Protein AF-D8VF31-F1 (afdb_monomer)

Mean predicted aligned error: 11.03 Å

Nearest PDB structures (foldseek):
  2qsa-assembly1_A  TM=9.703E-01  e=2.914E-05  Caenorhabditis elegans
  6rzy-assembly2_B  TM=9.575E-01  e=1.630E-03  Plasmodium falciparum 3D7

InterPro domains:
  IPR001623 DnaJ domain [PF00226] (1-62)
  IPR001623 DnaJ domain [PR00625] (17-32)
  IPR001623 DnaJ domain [PR00625] (37-57)
  IPR001623 DnaJ domain [PS50076] (1-65)
  IPR001623 DnaJ domain [SM00271] (1-57)
  IPR001623 DnaJ domain [cd06257] (1-54)
  IPR018253 DnaJ domain, conserved site [PS00636] (42-61)
  IPR036869 Chaperone J-domain superfamily [G3DSA:1.10.287.110] (1-89)
  IPR036869 Chaperone J-domain superfamily [SSF46565] (1-67)
  IPR044632 DnaJ homolog subfamily C member 25-like [PTHR44176] (1-208)

Sequence (208 aa):
VLGVTREATKNEIAKSYRQLARKFHPDMHRGEKEKKEAEVNFNRIATAYEILRDEEERADYDYMLDNPQEYYAHYYRYYRRRMAPKVDVRIVLAVTISVISLIQYYSAWSKYDTAIKYFMTIPKYRNRALEIAKTEVKESQGKGKVKKSKAEMKEEQDRVIRRVIEENMDIKGGYAKPEIKDILWVQLVILPYTISYYIYWYARWLWK

Solvent-accessible surface area (backbone atoms only — not comparable to full-atom values): 11790 Å² total; per-residue (Å²): 128,70,86,70,63,96,84,56,49,70,68,55,50,55,50,38,44,58,52,51,46,60,70,25,33,44,88,75,39,86,49,73,69,52,24,53,55,19,44,56,50,31,52,51,45,50,55,53,46,59,40,58,68,39,69,69,50,31,49,52,52,53,50,40,72,77,42,66,87,48,52,70,59,51,51,48,54,57,49,45,71,75,66,52,72,94,62,65,64,65,57,55,52,54,51,51,50,50,53,51,28,50,52,50,50,52,50,29,43,51,37,21,53,52,49,51,55,54,47,60,70,38,65,73,53,38,51,54,23,52,51,54,50,51,52,56,48,66,73,52,69,86,60,85,88,75,94,72,53,78,64,57,54,48,54,51,50,54,50,49,33,49,49,46,47,66,74,72,50,88,56,69,70,88,41,20,78,70,51,75,69,74,28,55,67,47,39,62,69,46,41,64,57,54,51,52,52,49,50,51,53,49,54,57,56,74,75,104

Radius of gyration: 36.82 Å; Cα contacts (8 Å, |Δi|>4): 118; chains: 1; bounding box: 81×55×88 Å

Secondary structure (DSSP, 8-state):
-----TT--HHHHHHHHHHHHHHT-GGG--SHHHHHHHHHHHHHHHHHHHHHHSHHHHHHHHHHHH-TT-HHHHHHHHHHHHHS-SS-HHHHHHHHHHHHHHHHHHHHHHHHHHHHHHHHHSHHHHHHHHHHHHHHHHHHTTS------HHHHHHHHHHHHHHHHHHH----GGGSPPPGGGSHHHHHHHHHHHHHHHHHHHHHHHT-

Structure (mmCIF, N/CA/C/O backbone):
data_AF-D8VF31-F1
#
_entry.id   AF-D8VF31-F1
#
loop_
_atom_site.group_PDB
_atom_site.id
_atom_site.type_symbol
_atom_site.label_atom_id
_atom_site.label_alt_id
_atom_site.label_comp_id
_atom_site.label_asym_id
_atom_site.label_entity_id
_atom_site.label_seq_id
_atom_site.pdbx_PDB_ins_code
_atom_site.Cartn_x
_atom_site.Cartn_y
_atom_site.Cartn_z
_atom_site.occupancy
_atom_site.B_iso_or_equiv
_atom_site.auth_seq_id
_atom_site.auth_comp_id
_atom_site.auth_asym_id
_atom_site.auth_atom_id
_atom_site.pdbx_PDB_model_num
ATOM 1 N N . VAL A 1 1 ? 22.095 1.717 -31.084 1.00 92.75 1 VAL A N 1
ATOM 2 C CA . VAL A 1 1 ? 22.785 0.920 -30.035 1.00 92.75 1 VAL A CA 1
ATOM 3 C C . VAL A 1 1 ? 22.950 -0.539 -30.446 1.00 92.75 1 VAL A C 1
ATOM 5 O O . VAL A 1 1 ? 24.081 -0.955 -30.629 1.00 92.75 1 VAL A O 1
ATOM 8 N N . LEU A 1 2 ? 21.866 -1.300 -30.645 1.00 93.50 2 LEU A N 1
ATOM 9 C CA . LEU A 1 2 ? 21.953 -2.728 -31.000 1.00 93.50 2 LEU A CA 1
ATOM 10 C C . LEU A 1 2 ? 22.174 -3.012 -32.498 1.00 93.50 2 LEU A C 1
ATOM 12 O O . LEU A 1 2 ? 22.328 -4.166 -32.872 1.00 93.50 2 LEU A O 1
ATOM 16 N N . GLY A 1 3 ? 22.164 -2.000 -33.370 1.00 93.69 3 GLY A N 1
ATOM 17 C CA . GLY A 1 3 ? 22.364 -2.205 -34.813 1.00 93.69 3 GLY A CA 1
ATOM 18 C C . GLY A 1 3 ? 21.267 -3.043 -35.484 1.00 93.69 3 GLY A C 1
ATOM 19 O O . GLY A 1 3 ? 21.550 -3.769 -36.428 1.00 93.69 3 GLY A O 1
ATOM 20 N N . VAL A 1 4 ? 20.038 -2.975 -34.968 1.00 95.31 4 VAL A N 1
ATOM 21 C CA . VAL A 1 4 ? 18.849 -3.657 -35.506 1.00 95.31 4 VAL A CA 1
ATOM 22 C C . VAL A 1 4 ? 17.871 -2.628 -36.073 1.00 95.31 4 VAL A C 1
ATOM 24 O O . VAL A 1 4 ? 17.901 -1.468 -35.653 1.00 95.31 4 VAL A O 1
ATOM 27 N N . THR A 1 5 ? 17.018 -3.041 -37.012 1.00 94.75 5 THR A N 1
ATOM 28 C CA . THR A 1 5 ? 15.945 -2.189 -37.547 1.00 94.75 5 THR A CA 1
ATOM 29 C C . THR A 1 5 ? 14.752 -2.137 -36.592 1.00 94.75 5 THR A C 1
ATOM 31 O O . THR A 1 5 ? 14.648 -2.942 -35.660 1.00 94.75 5 THR A O 1
ATOM 34 N N . ARG A 1 6 ? 13.832 -1.192 -36.820 1.00 92.19 6 ARG A N 1
ATOM 35 C CA . ARG A 1 6 ? 12.612 -1.050 -36.013 1.00 92.19 6 ARG A CA 1
ATOM 36 C C . ARG A 1 6 ? 11.679 -2.250 -36.165 1.00 92.19 6 ARG A C 1
ATOM 38 O O . ARG A 1 6 ? 10.949 -2.569 -35.237 1.00 92.19 6 ARG A O 1
ATOM 45 N N . GLU A 1 7 ? 11.757 -2.963 -37.280 1.00 93.25 7 GLU A N 1
ATOM 46 C CA . GLU A 1 7 ? 10.969 -4.156 -37.600 1.00 93.25 7 GLU A CA 1
ATOM 47 C C . GLU A 1 7 ? 11.619 -5.451 -37.087 1.00 93.25 7 GLU A C 1
ATOM 49 O O . GLU A 1 7 ? 11.053 -6.531 -37.246 1.00 93.25 7 GLU A O 1
ATOM 54 N N . ALA A 1 8 ? 12.799 -5.367 -36.460 1.00 94.88 8 ALA A N 1
ATOM 55 C CA . ALA A 1 8 ? 13.546 -6.543 -36.034 1.00 94.88 8 ALA A CA 1
ATOM 56 C C . ALA A 1 8 ? 12.742 -7.416 -35.061 1.00 94.88 8 ALA A C 1
ATOM 58 O O . ALA A 1 8 ? 12.120 -6.946 -34.099 1.00 94.88 8 ALA A O 1
ATOM 59 N N . THR A 1 9 ? 12.797 -8.721 -35.278 1.00 95.31 9 THR A N 1
ATOM 60 C CA . THR A 1 9 ? 12.141 -9.710 -34.427 1.00 95.31 9 THR A CA 1
ATOM 61 C C . THR A 1 9 ? 12.832 -9.812 -33.065 1.00 95.31 9 THR A C 1
ATOM 63 O O . THR A 1 9 ? 14.020 -9.511 -32.911 1.00 95.31 9 THR A O 1
ATOM 66 N N . LYS A 1 10 ? 12.118 -10.323 -32.053 1.00 94.44 10 LYS A N 1
ATOM 67 C CA . LYS A 1 10 ? 12.696 -10.609 -30.723 1.00 94.44 10 LYS A CA 1
ATOM 68 C C . LYS A 1 10 ? 13.967 -11.464 -30.805 1.00 94.44 10 LYS A C 1
ATOM 70 O O . LYS A 1 10 ? 14.920 -11.242 -30.059 1.00 94.44 10 LYS A O 1
ATOM 75 N N . ASN A 1 11 ? 14.000 -12.413 -31.741 1.00 95.25 11 ASN A N 1
ATOM 76 C CA . ASN A 1 11 ? 15.140 -13.302 -31.950 1.00 95.25 11 ASN A CA 1
ATOM 77 C C . ASN A 1 11 ? 16.370 -12.557 -32.487 1.00 95.25 11 ASN A C 1
ATOM 79 O O . ASN A 1 11 ? 17.486 -12.811 -32.029 1.00 95.25 11 ASN A O 1
ATOM 83 N N . GLU A 1 12 ? 16.181 -11.625 -33.420 1.00 96.06 12 GLU A N 1
ATOM 84 C CA . GLU A 1 12 ? 17.257 -10.794 -33.974 1.00 96.06 12 GLU A CA 1
ATOM 85 C C . GLU A 1 12 ? 17.809 -9.825 -32.930 1.00 96.06 12 GLU A C 1
ATOM 87 O O . GLU A 1 12 ? 19.027 -9.719 -32.771 1.00 96.06 12 GLU A O 1
ATOM 92 N N . ILE A 1 13 ? 16.925 -9.207 -32.145 1.00 96.38 13 ILE A N 1
ATOM 93 C CA . ILE A 1 13 ? 17.290 -8.337 -31.022 1.00 96.38 13 ILE A CA 1
ATOM 94 C C . ILE A 1 13 ? 18.130 -9.115 -30.001 1.00 96.38 13 ILE A C 1
ATOM 96 O O . ILE A 1 13 ? 19.232 -8.691 -29.648 1.00 96.38 13 ILE A O 1
ATOM 100 N N . ALA A 1 14 ? 17.673 -10.300 -29.583 1.00 96.12 14 ALA A N 1
ATOM 101 C CA . ALA A 1 14 ? 18.400 -11.150 -28.641 1.00 96.12 14 ALA A CA 1
ATOM 102 C C . ALA A 1 14 ? 19.722 -11.693 -29.215 1.00 96.12 14 ALA A C 1
ATOM 104 O O . ALA A 1 14 ? 20.689 -11.910 -28.478 1.00 96.12 14 ALA A O 1
ATOM 105 N N . LYS A 1 15 ? 19.794 -11.949 -30.526 1.00 96.88 15 LYS A N 1
ATOM 106 C CA . LYS A 1 15 ? 21.032 -12.362 -31.204 1.00 96.88 15 LYS A CA 1
ATOM 107 C C . LYS A 1 15 ? 22.054 -11.227 -31.201 1.00 96.88 15 LYS A C 1
ATOM 109 O O . LYS A 1 15 ? 23.190 -11.464 -30.790 1.00 96.88 15 LYS A O 1
ATOM 114 N N . SER A 1 16 ? 21.647 -10.020 -31.592 1.00 97.25 16 SER A N 1
ATOM 115 C CA . SER A 1 16 ? 22.527 -8.850 -31.609 1.00 97.25 16 SER A CA 1
ATOM 116 C C . SER A 1 16 ? 23.015 -8.491 -30.204 1.00 97.25 16 SER A C 1
ATOM 118 O O . SER A 1 16 ? 24.219 -8.352 -29.982 1.00 97.25 16 SER A O 1
ATOM 120 N N . TYR A 1 17 ? 22.111 -8.475 -29.217 1.00 97.25 17 TYR A N 1
ATOM 121 C CA . TYR A 1 17 ? 22.469 -8.251 -27.817 1.00 97.25 17 TYR A CA 1
ATOM 122 C C . TYR A 1 17 ? 23.557 -9.222 -27.340 1.00 97.25 17 TYR A C 1
ATOM 124 O O . TYR A 1 17 ? 24.586 -8.785 -26.840 1.00 97.25 17 TYR A O 1
ATOM 132 N N . ARG A 1 18 ? 23.402 -10.534 -27.567 1.00 96.25 18 ARG A N 1
ATOM 133 C CA . ARG A 1 18 ? 24.402 -11.541 -27.157 1.00 96.25 18 ARG A CA 1
ATOM 134 C C . ARG A 1 18 ? 25.757 -11.379 -27.850 1.00 96.25 18 ARG A C 1
ATOM 136 O O . ARG A 1 18 ? 26.779 -11.790 -27.300 1.00 96.25 18 ARG A O 1
ATOM 143 N N . GLN A 1 19 ? 25.787 -10.861 -29.074 1.00 96.50 19 GLN A N 1
ATOM 144 C CA . GLN A 1 19 ? 27.036 -10.585 -29.788 1.00 96.50 19 GLN A CA 1
ATO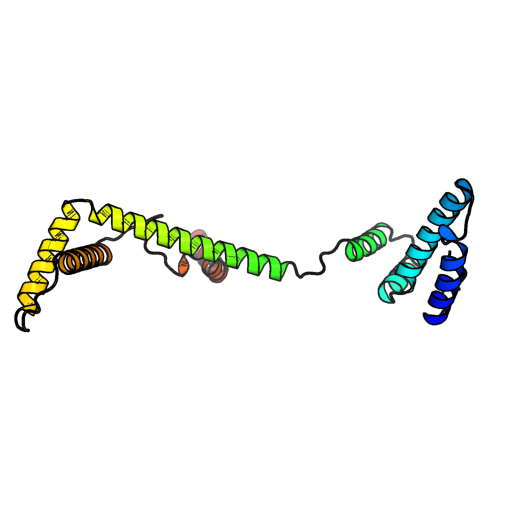M 145 C C . GLN A 1 19 ? 27.733 -9.350 -29.209 1.00 96.50 19 GLN A C 1
ATOM 147 O O . GLN A 1 19 ? 28.914 -9.411 -28.873 1.00 96.50 19 GLN A O 1
ATOM 152 N N . LEU A 1 20 ? 26.989 -8.259 -29.032 1.00 96.00 20 LEU A N 1
ATOM 153 C CA . LEU A 1 20 ? 27.514 -6.998 -28.517 1.00 96.00 20 LEU A CA 1
ATOM 154 C C . LEU A 1 20 ? 27.892 -7.091 -27.032 1.00 96.00 20 LEU A C 1
ATOM 156 O O . LEU A 1 20 ? 28.957 -6.621 -26.654 1.00 96.00 20 LEU A O 1
ATOM 160 N N . ALA A 1 21 ? 27.091 -7.765 -26.207 1.00 94.88 21 ALA A N 1
ATOM 161 C CA . ALA A 1 21 ? 27.377 -7.972 -24.788 1.00 94.88 21 ALA A CA 1
ATOM 162 C C . ALA A 1 21 ? 28.683 -8.746 -24.569 1.00 94.88 21 ALA A C 1
ATOM 164 O O . ALA A 1 21 ? 29.468 -8.375 -23.707 1.00 94.88 21 ALA A O 1
ATOM 165 N N . ARG A 1 22 ? 28.958 -9.777 -25.385 1.00 94.75 22 ARG A N 1
ATOM 166 C CA . ARG A 1 22 ? 30.251 -10.480 -25.355 1.00 94.75 22 ARG A CA 1
ATOM 167 C C . ARG A 1 22 ? 31.396 -9.586 -25.811 1.00 94.75 22 ARG A C 1
ATOM 169 O O . ARG A 1 22 ? 32.457 -9.630 -25.214 1.00 94.75 22 ARG A O 1
ATOM 176 N N . LYS A 1 23 ? 31.183 -8.770 -26.845 1.00 93.69 23 LYS A N 1
ATOM 177 C CA . LYS A 1 23 ? 32.212 -7.866 -27.374 1.00 93.69 23 LYS A CA 1
ATOM 178 C C . LYS A 1 23 ? 32.622 -6.782 -26.375 1.00 93.69 23 LYS A C 1
ATOM 180 O O . LYS A 1 23 ? 33.793 -6.440 -26.338 1.00 93.69 23 LYS A O 1
ATOM 185 N N . PHE A 1 24 ? 31.667 -6.245 -25.618 1.00 95.19 24 PHE A N 1
ATOM 186 C CA . PHE A 1 24 ? 31.875 -5.139 -24.677 1.00 95.19 24 PHE A CA 1
ATOM 187 C C . PHE A 1 24 ? 31.896 -5.591 -23.209 1.00 95.19 24 PHE A C 1
ATOM 189 O O . PHE A 1 24 ? 31.754 -4.768 -22.310 1.00 95.19 24 PHE A O 1
ATOM 196 N N . HIS A 1 25 ? 32.054 -6.889 -22.935 1.00 92.38 25 HIS A N 1
ATOM 197 C CA . HIS A 1 25 ? 32.189 -7.366 -21.561 1.00 92.38 25 HIS A CA 1
ATOM 198 C C . HIS A 1 25 ? 33.529 -6.880 -20.978 1.00 92.38 25 HIS A C 1
ATOM 200 O O . HIS A 1 25 ? 34.555 -7.078 -21.631 1.00 92.38 25 HIS A O 1
ATOM 206 N N . PRO A 1 26 ? 33.579 -6.295 -19.766 1.00 89.50 26 PRO A N 1
ATOM 207 C CA . PRO A 1 26 ? 34.814 -5.736 -19.204 1.00 89.50 26 PRO A CA 1
ATOM 208 C C . PRO A 1 26 ? 35.952 -6.766 -19.092 1.00 89.50 26 PRO A C 1
ATOM 210 O O . PRO A 1 26 ? 37.115 -6.407 -19.263 1.00 89.50 26 PRO A O 1
ATOM 213 N N . ASP A 1 27 ? 35.634 -8.051 -18.903 1.00 90.62 27 ASP A N 1
ATOM 214 C CA . ASP A 1 27 ? 36.629 -9.142 -18.863 1.00 90.62 27 ASP A CA 1
ATOM 215 C C . ASP A 1 27 ? 37.326 -9.404 -20.208 1.00 90.62 27 ASP A C 1
ATOM 217 O O . ASP A 1 27 ? 38.371 -10.052 -20.252 1.00 90.62 27 ASP A O 1
ATOM 221 N N . MET A 1 28 ? 36.770 -8.907 -21.315 1.00 90.50 28 MET A N 1
ATOM 222 C CA . MET A 1 28 ? 37.381 -9.030 -22.642 1.00 90.50 28 MET A CA 1
ATOM 223 C C . MET A 1 28 ? 38.427 -7.949 -22.913 1.00 90.50 28 MET A C 1
ATOM 225 O O . MET A 1 28 ? 39.152 -8.034 -23.904 1.00 90.50 28 MET A O 1
ATOM 229 N N . HIS A 1 29 ? 38.552 -6.968 -22.017 1.00 92.69 29 HIS A N 1
ATOM 230 C CA . HIS A 1 29 ? 39.460 -5.838 -22.150 1.00 92.69 29 HIS A CA 1
ATOM 231 C C . HIS A 1 29 ? 40.500 -5.850 -21.030 1.00 92.69 29 HIS A C 1
ATOM 233 O O . HIS A 1 29 ? 40.203 -6.152 -19.874 1.00 92.69 29 HIS A O 1
ATOM 239 N N . ARG A 1 30 ? 41.755 -5.537 -21.364 1.00 88.56 30 ARG A N 1
ATOM 240 C CA . ARG A 1 30 ? 42.873 -5.603 -20.406 1.00 88.56 30 ARG A CA 1
ATOM 241 C C . ARG A 1 30 ? 43.254 -4.225 -19.872 1.00 88.56 30 ARG A C 1
ATOM 243 O O . ARG A 1 30 ? 43.619 -4.127 -18.703 1.00 88.56 30 ARG A O 1
ATOM 250 N N . GLY A 1 31 ? 43.132 -3.173 -20.684 1.00 92.31 31 GLY A N 1
ATOM 251 C CA . GLY A 1 31 ? 43.452 -1.806 -20.277 1.00 92.31 31 GLY A CA 1
ATOM 252 C C . GLY A 1 31 ? 42.368 -1.171 -19.404 1.00 92.31 31 GLY A C 1
ATOM 253 O O . GLY A 1 31 ? 41.181 -1.366 -19.636 1.00 92.31 31 GLY A O 1
ATOM 254 N N . GLU A 1 32 ? 42.758 -0.354 -18.423 1.00 90.69 32 GLU A N 1
ATOM 255 C CA . GLU A 1 32 ? 41.801 0.351 -17.552 1.00 90.69 32 GLU A CA 1
ATOM 256 C C . GLU A 1 32 ? 40.886 1.303 -18.342 1.00 90.69 32 GLU A C 1
ATOM 258 O O . GLU A 1 32 ? 39.684 1.370 -18.090 1.00 90.69 32 GLU A O 1
ATOM 263 N N . LYS A 1 33 ? 41.439 2.006 -19.340 1.00 92.19 33 LYS A N 1
ATOM 264 C CA . LYS A 1 33 ? 40.660 2.872 -20.241 1.00 92.19 33 LYS A CA 1
ATOM 265 C C . LYS A 1 33 ? 39.660 2.063 -21.070 1.00 92.19 33 LYS A C 1
ATOM 267 O O . LYS A 1 33 ? 38.480 2.391 -21.092 1.00 92.19 33 LYS A O 1
ATOM 272 N N . GLU A 1 34 ? 40.118 0.965 -21.665 1.00 91.06 34 GLU A N 1
ATOM 273 C CA . GLU A 1 34 ? 39.284 0.071 -22.475 1.00 91.06 34 GLU A CA 1
ATOM 274 C C . GLU A 1 34 ? 38.164 -0.569 -21.649 1.00 91.06 34 GLU A C 1
ATOM 276 O O . GLU A 1 34 ? 37.037 -0.667 -22.119 1.00 91.06 34 GLU A O 1
ATOM 281 N N . LYS A 1 35 ? 38.441 -0.955 -20.397 1.00 92.88 35 LYS A N 1
ATOM 282 C CA . LYS A 1 35 ? 37.429 -1.482 -19.472 1.00 92.88 35 LYS A CA 1
ATOM 283 C C . LYS A 1 35 ? 36.334 -0.462 -19.179 1.00 92.88 35 LYS A C 1
ATOM 285 O O . LYS A 1 35 ? 35.163 -0.819 -19.229 1.00 92.88 35 LYS A O 1
ATOM 290 N N . LYS A 1 36 ? 36.699 0.800 -18.926 1.00 93.56 36 LYS A N 1
ATOM 291 C CA . LYS A 1 36 ? 35.725 1.883 -18.699 1.00 93.56 36 LYS A CA 1
ATOM 292 C C . LYS A 1 36 ? 34.866 2.132 -19.940 1.00 93.56 36 LYS A C 1
ATOM 294 O O . LYS A 1 36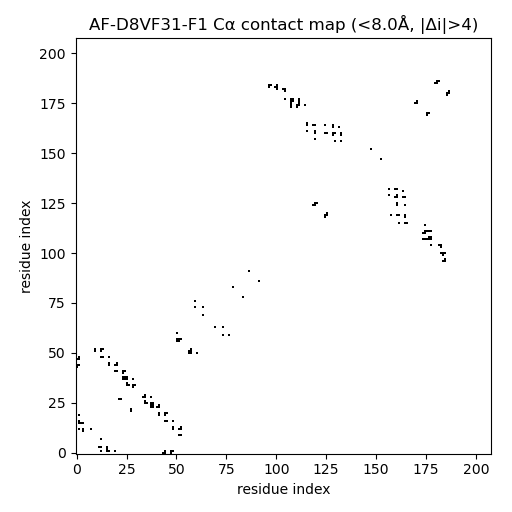 ? 33.651 2.268 -19.837 1.00 93.56 36 LYS A O 1
ATOM 299 N N . GLU A 1 37 ? 35.473 2.153 -21.125 1.00 93.12 37 GLU A N 1
ATOM 300 C CA . GLU A 1 37 ? 34.738 2.296 -22.388 1.00 93.12 37 GLU A CA 1
ATOM 301 C C . GLU A 1 37 ? 33.812 1.103 -22.657 1.00 93.12 37 GLU A C 1
ATOM 303 O O . GLU A 1 37 ? 32.671 1.278 -23.096 1.00 93.12 37 GLU A O 1
ATOM 308 N N . ALA A 1 38 ? 34.280 -0.110 -22.369 1.00 93.81 38 ALA A N 1
ATOM 309 C CA . ALA A 1 38 ? 33.502 -1.332 -22.490 1.00 93.81 38 ALA A CA 1
ATOM 310 C C . ALA A 1 38 ? 32.302 -1.328 -21.541 1.00 93.81 38 ALA A C 1
ATOM 312 O O . ALA A 1 38 ? 31.192 -1.582 -21.989 1.00 93.81 38 ALA A O 1
ATOM 313 N N . GLU A 1 39 ? 32.486 -0.934 -20.281 1.00 93.75 39 GLU A N 1
ATOM 314 C CA . GLU A 1 39 ? 31.415 -0.816 -19.287 1.00 93.75 39 GLU A CA 1
ATOM 315 C C . GLU A 1 39 ? 30.327 0.180 -19.718 1.00 93.75 39 GLU A C 1
ATOM 317 O O . GLU A 1 39 ? 29.138 -0.143 -19.691 1.00 93.75 39 GLU A O 1
ATOM 322 N N . VAL A 1 40 ? 30.706 1.369 -20.200 1.00 94.81 40 VAL A N 1
ATOM 323 C CA . VAL A 1 40 ? 29.742 2.367 -20.700 1.00 94.81 40 VAL A CA 1
ATOM 324 C C . VAL A 1 40 ? 28.941 1.818 -21.882 1.00 94.81 40 VAL A C 1
ATOM 326 O O . VAL A 1 40 ? 27.718 1.982 -21.944 1.00 94.81 40 VAL A O 1
ATOM 329 N N . ASN A 1 41 ? 29.610 1.155 -22.827 1.00 94.50 41 ASN A N 1
ATOM 330 C CA . ASN A 1 41 ? 28.942 0.552 -23.977 1.00 94.50 41 ASN A CA 1
ATOM 331 C C . ASN A 1 41 ? 28.058 -0.627 -23.564 1.00 94.50 41 ASN A C 1
ATOM 333 O O . ASN A 1 41 ? 26.927 -0.726 -24.038 1.00 94.50 41 ASN A O 1
ATOM 337 N N . PHE A 1 42 ? 28.529 -1.472 -22.650 1.00 95.44 42 PHE A N 1
ATOM 338 C CA . PHE A 1 42 ? 27.785 -2.595 -22.097 1.00 95.44 42 PHE A CA 1
ATOM 339 C C . PHE A 1 42 ? 26.496 -2.124 -21.427 1.00 95.44 42 PHE A C 1
ATOM 341 O O . PHE A 1 42 ? 25.428 -2.644 -21.742 1.00 95.44 42 PHE A O 1
ATOM 348 N N . ASN A 1 43 ? 26.565 -1.076 -20.601 1.00 95.00 43 ASN A N 1
ATOM 349 C CA . ASN A 1 43 ? 25.396 -0.479 -19.959 1.00 95.00 43 ASN A CA 1
ATOM 350 C C . ASN A 1 43 ? 24.388 0.038 -20.994 1.00 95.00 43 ASN A C 1
ATOM 352 O O . ASN A 1 43 ? 23.204 -0.278 -20.912 1.00 95.00 43 ASN A O 1
ATOM 356 N N . ARG A 1 44 ? 24.846 0.749 -22.034 1.00 96.06 44 ARG A N 1
ATOM 357 C CA . ARG A 1 44 ? 23.974 1.201 -23.137 1.00 96.06 44 ARG A CA 1
ATOM 358 C C . ARG A 1 44 ? 23.311 0.030 -23.866 1.00 96.06 44 ARG A C 1
ATOM 360 O O . ARG A 1 44 ? 22.123 0.096 -24.173 1.00 96.06 44 ARG A O 1
ATOM 367 N N . ILE A 1 45 ? 24.069 -1.028 -24.154 1.00 97.31 45 ILE A N 1
ATOM 368 C CA . ILE A 1 45 ? 23.587 -2.246 -24.822 1.00 97.31 45 ILE A CA 1
ATOM 369 C C . ILE A 1 45 ? 22.550 -2.966 -23.956 1.00 97.31 45 ILE A C 1
ATOM 371 O O . ILE A 1 45 ? 21.513 -3.373 -24.477 1.00 97.31 45 ILE A O 1
ATOM 375 N N . ALA A 1 46 ? 22.803 -3.088 -22.653 1.00 96.19 46 ALA A N 1
ATOM 376 C CA . ALA A 1 46 ? 21.884 -3.685 -21.693 1.00 96.19 46 ALA A CA 1
ATOM 377 C C . ALA A 1 46 ? 20.574 -2.893 -21.611 1.00 96.19 46 ALA A C 1
ATOM 379 O O . ALA A 1 46 ? 19.514 -3.474 -21.821 1.00 96.19 46 ALA A O 1
ATOM 380 N N . THR A 1 47 ? 20.638 -1.569 -21.439 1.00 94.94 47 THR A N 1
ATOM 381 C CA . THR A 1 47 ? 19.443 -0.710 -21.404 1.00 94.94 47 THR A CA 1
ATOM 382 C C . THR A 1 47 ? 18.644 -0.782 -22.706 1.00 94.94 47 THR A C 1
ATOM 384 O O . THR A 1 47 ? 17.421 -0.883 -22.672 1.00 94.94 47 THR A O 1
ATOM 387 N N . ALA A 1 48 ? 19.312 -0.777 -23.865 1.00 96.06 48 ALA A N 1
ATOM 388 C CA . ALA A 1 48 ? 18.625 -0.918 -25.147 1.00 96.06 48 ALA A CA 1
ATOM 389 C C . ALA A 1 48 ? 17.933 -2.283 -25.285 1.00 96.06 48 ALA A C 1
ATOM 391 O O . ALA A 1 48 ? 16.841 -2.363 -25.838 1.00 96.06 48 ALA A O 1
ATOM 392 N N . TYR A 1 49 ? 18.549 -3.358 -24.790 1.00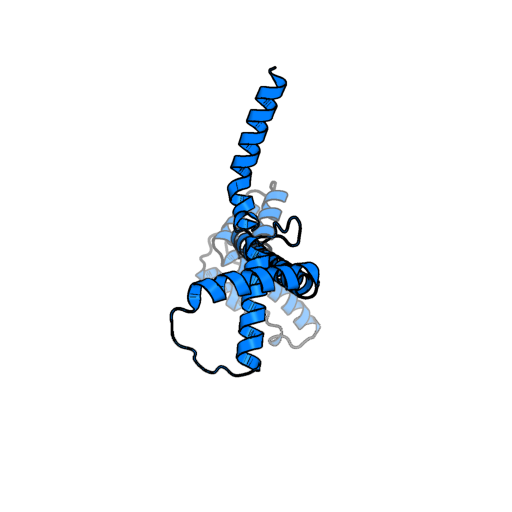 96.75 49 TYR A N 1
ATOM 393 C CA . TYR A 1 49 ? 17.939 -4.685 -24.811 1.00 96.75 49 TYR A CA 1
ATOM 394 C C . TYR A 1 49 ? 16.759 -4.805 -23.846 1.00 96.75 49 TYR A C 1
ATOM 396 O O . TYR A 1 49 ? 15.756 -5.396 -24.225 1.00 96.75 49 TYR A O 1
ATOM 404 N N . GLU A 1 50 ? 16.847 -4.235 -22.642 1.00 93.75 50 GLU A N 1
ATOM 405 C CA . GLU A 1 50 ? 15.740 -4.209 -21.676 1.00 93.75 50 GLU A CA 1
ATOM 406 C C . GLU A 1 50 ? 14.476 -3.607 -22.297 1.00 93.75 50 GLU A C 1
ATOM 408 O O . GLU A 1 50 ? 13.449 -4.282 -22.329 1.00 93.75 50 GLU A O 1
ATOM 413 N N . ILE A 1 51 ? 14.604 -2.415 -22.894 1.00 93.75 51 ILE A N 1
ATOM 414 C CA . ILE A 1 51 ? 13.488 -1.689 -23.519 1.00 93.75 51 ILE A CA 1
ATOM 415 C C . ILE A 1 51 ? 12.915 -2.460 -24.716 1.00 93.75 51 ILE A C 1
ATOM 417 O O . ILE A 1 51 ? 11.706 -2.515 -24.903 1.00 93.75 51 ILE A O 1
ATOM 421 N N . LEU A 1 52 ? 13.770 -3.055 -25.555 1.00 95.25 52 LEU A N 1
ATOM 422 C CA . LEU A 1 52 ? 13.334 -3.683 -26.809 1.00 95.25 52 LEU A CA 1
ATOM 423 C C . LEU A 1 52 ? 12.877 -5.144 -26.657 1.00 95.25 52 LEU A C 1
ATOM 425 O O . LEU A 1 52 ? 12.278 -5.695 -27.585 1.00 95.25 52 LEU A O 1
ATOM 429 N N . ARG A 1 53 ? 13.193 -5.805 -25.536 1.00 94.50 53 ARG A N 1
ATOM 430 C CA . ARG A 1 53 ? 12.804 -7.202 -25.271 1.00 94.50 53 ARG A CA 1
ATOM 431 C C . ARG A 1 53 ? 11.344 -7.311 -24.842 1.00 94.50 53 ARG A C 1
ATOM 433 O O . ARG A 1 53 ? 10.683 -8.288 -25.206 1.00 94.50 53 ARG A O 1
ATOM 440 N N . ASP A 1 54 ? 10.885 -6.364 -24.034 1.00 93.44 54 ASP A N 1
ATOM 441 C CA . ASP A 1 54 ? 9.506 -6.286 -23.568 1.00 93.44 54 ASP A CA 1
ATOM 442 C C . ASP A 1 54 ? 8.622 -5.642 -24.648 1.00 93.44 54 ASP A C 1
ATOM 444 O O . ASP A 1 54 ? 8.976 -4.612 -25.216 1.00 93.44 54 ASP A O 1
ATOM 448 N N . GLU A 1 55 ? 7.500 -6.279 -24.990 1.00 92.50 55 GLU A N 1
ATOM 449 C CA . GLU A 1 55 ? 6.637 -5.792 -26.078 1.00 92.50 55 GLU A CA 1
ATOM 450 C C . GLU A 1 55 ? 5.975 -4.465 -25.732 1.00 92.50 55 GLU A C 1
ATOM 452 O O . GLU A 1 55 ? 5.861 -3.594 -26.593 1.00 92.50 55 GLU A O 1
ATOM 457 N N . GLU A 1 56 ? 5.561 -4.294 -24.479 1.00 91.81 56 GLU A N 1
ATOM 458 C CA . GLU A 1 56 ? 4.896 -3.078 -24.053 1.00 91.81 56 GLU A CA 1
ATOM 459 C C . GLU A 1 56 ? 5.898 -1.923 -23.926 1.00 91.81 56 GLU A C 1
ATOM 461 O O . GLU A 1 56 ? 5.547 -0.789 -24.253 1.00 91.81 56 GLU A O 1
ATOM 466 N N . GLU A 1 57 ? 7.122 -2.172 -23.440 1.00 92.50 57 GLU A N 1
ATOM 467 C CA . GLU A 1 57 ? 8.165 -1.133 -23.373 1.00 92.50 57 GLU A CA 1
ATOM 468 C C . GLU A 1 57 ? 8.649 -0.741 -24.767 1.00 92.50 57 GLU A C 1
ATOM 470 O O . GLU A 1 57 ? 8.848 0.446 -25.033 1.00 92.50 57 GLU A O 1
ATOM 475 N N . ARG A 1 58 ? 8.773 -1.711 -25.678 1.00 94.62 58 ARG A N 1
ATOM 476 C CA . ARG A 1 58 ? 9.090 -1.445 -27.080 1.00 94.62 58 ARG A CA 1
ATOM 477 C C . ARG A 1 58 ? 8.003 -0.610 -27.742 1.00 94.62 58 ARG A C 1
ATOM 479 O O . ARG A 1 58 ? 8.337 0.346 -28.428 1.00 94.62 58 ARG A O 1
ATOM 486 N N . ALA A 1 59 ? 6.731 -0.928 -27.508 1.00 94.06 59 ALA A N 1
ATOM 487 C CA . ALA A 1 59 ? 5.615 -0.155 -28.045 1.00 94.06 59 ALA A CA 1
ATOM 488 C C . ALA A 1 59 ? 5.606 1.292 -27.524 1.00 94.06 59 ALA A C 1
ATOM 490 O O . ALA A 1 59 ? 5.410 2.218 -28.307 1.00 94.06 59 ALA A O 1
ATOM 491 N N . ASP A 1 60 ? 5.867 1.508 -26.229 1.00 93.62 60 ASP A N 1
ATOM 492 C CA . ASP A 1 60 ? 5.996 2.860 -25.667 1.00 93.62 60 ASP A CA 1
ATOM 493 C C . ASP A 1 60 ? 7.217 3.603 -26.233 1.00 93.62 60 ASP A C 1
ATOM 495 O O . ASP A 1 60 ? 7.130 4.796 -26.522 1.00 93.62 60 ASP A O 1
ATOM 499 N N . TYR A 1 61 ? 8.344 2.910 -26.426 1.00 94.25 61 TYR A N 1
ATOM 500 C CA . TYR A 1 61 ? 9.542 3.478 -27.045 1.00 94.25 61 TYR A CA 1
ATOM 501 C C . TYR A 1 61 ? 9.289 3.890 -28.500 1.00 94.25 61 TYR A C 1
ATOM 503 O O . TYR A 1 61 ? 9.624 5.003 -28.897 1.00 94.25 61 TYR A O 1
ATOM 511 N N . ASP A 1 62 ? 8.646 3.020 -29.273 1.00 95.19 62 ASP A N 1
ATOM 512 C CA . ASP A 1 62 ? 8.247 3.261 -30.656 1.00 95.19 62 ASP A CA 1
ATOM 513 C C . ASP A 1 62 ? 7.254 4.434 -30.754 1.00 95.19 62 ASP A C 1
ATOM 515 O O . ASP A 1 62 ? 7.441 5.339 -31.566 1.00 95.19 62 ASP A O 1
ATOM 519 N N . TYR A 1 63 ? 6.253 4.484 -29.871 1.00 95.06 63 TYR A N 1
ATOM 520 C CA . TYR A 1 63 ? 5.300 5.594 -29.786 1.00 95.06 63 TYR A CA 1
ATOM 521 C C . TYR A 1 63 ? 5.980 6.921 -29.417 1.00 95.06 63 TYR A C 1
ATOM 523 O O . TYR A 1 63 ? 5.616 7.971 -29.948 1.00 95.06 63 TYR A O 1
ATOM 531 N N . MET A 1 64 ? 6.982 6.885 -28.533 1.00 95.25 64 MET A N 1
ATOM 532 C CA . MET A 1 64 ? 7.788 8.052 -28.171 1.00 95.25 64 MET A CA 1
ATOM 533 C C . MET A 1 64 ? 8.595 8.592 -29.351 1.00 95.25 64 MET A C 1
ATOM 535 O O . MET A 1 64 ? 8.685 9.809 -29.507 1.00 95.25 64 MET A O 1
ATOM 539 N N . LEU A 1 65 ? 9.157 7.711 -30.183 1.00 94.31 65 LEU A N 1
ATOM 540 C CA . LEU A 1 65 ? 9.871 8.111 -31.397 1.00 94.31 65 LEU A CA 1
ATOM 541 C C . LEU A 1 65 ? 8.938 8.77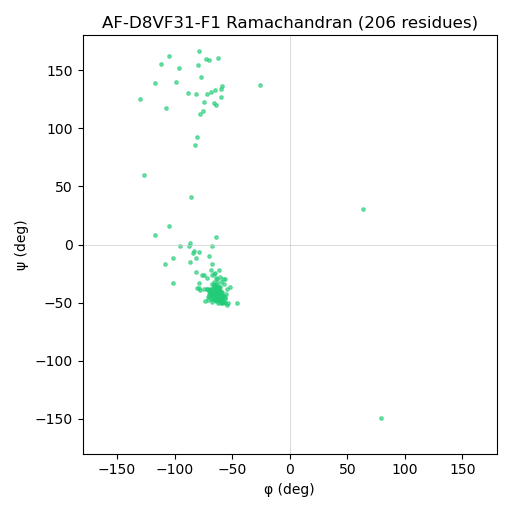2 -32.419 1.00 94.31 65 LEU A C 1
ATOM 543 O O . LEU A 1 65 ? 9.340 9.744 -33.055 1.00 94.31 65 LEU A O 1
ATOM 547 N N . ASP A 1 66 ? 7.704 8.279 -32.544 1.00 96.31 66 ASP A N 1
ATOM 548 C CA . ASP A 1 66 ? 6.708 8.834 -33.467 1.00 96.31 66 ASP A CA 1
ATOM 549 C C . ASP A 1 66 ? 6.077 10.144 -32.955 1.00 96.31 66 ASP A C 1
ATOM 551 O O . ASP A 1 66 ? 5.644 10.970 -33.757 1.00 96.31 66 ASP A O 1
ATOM 555 N N . ASN A 1 67 ? 6.032 10.360 -31.632 1.00 96.50 67 ASN A N 1
ATOM 556 C CA . ASN A 1 67 ? 5.343 11.494 -30.996 1.00 96.50 67 ASN A CA 1
ATOM 557 C C . ASN A 1 67 ? 6.251 12.303 -30.050 1.00 96.50 67 ASN A C 1
ATOM 559 O O . ASN A 1 67 ? 5.936 12.441 -28.862 1.00 96.50 67 ASN A O 1
ATOM 563 N N . PRO A 1 68 ? 7.364 12.882 -30.525 1.00 94.88 68 PRO A N 1
ATOM 564 C CA . PRO A 1 68 ? 8.349 13.549 -29.668 1.00 94.88 68 PRO A CA 1
ATOM 565 C C . PRO A 1 68 ? 7.797 14.756 -28.885 1.00 94.88 68 PRO A C 1
ATOM 567 O O . PRO A 1 68 ? 8.346 15.126 -27.848 1.00 94.88 68 PRO A O 1
ATOM 570 N N . GLN A 1 69 ? 6.701 15.362 -29.347 1.00 96.31 69 GLN A N 1
ATOM 571 C CA . GLN A 1 69 ? 6.026 16.485 -28.694 1.00 96.31 69 GLN A CA 1
ATOM 572 C C . GLN A 1 69 ? 5.407 16.133 -27.328 1.00 96.31 69 GLN A C 1
ATOM 574 O O . GLN A 1 69 ? 5.255 17.011 -26.480 1.00 96.31 69 GLN A O 1
ATOM 579 N N . GLU A 1 70 ? 5.084 14.863 -27.065 1.00 95.31 70 GLU A N 1
ATOM 580 C CA . GLU A 1 70 ? 4.438 14.418 -25.819 1.00 95.31 70 GLU A CA 1
ATOM 581 C C . GLU A 1 70 ? 5.445 14.142 -24.685 1.00 95.31 70 GLU A C 1
ATOM 583 O O . GLU A 1 70 ? 5.308 13.185 -23.920 1.00 95.31 70 GLU A O 1
ATOM 588 N N . TYR A 1 71 ? 6.465 14.994 -24.548 1.00 91.56 71 TYR A N 1
ATOM 589 C CA . TYR A 1 71 ? 7.596 14.807 -23.629 1.00 91.56 71 TYR A CA 1
ATOM 590 C C . TYR A 1 71 ? 7.180 14.377 -22.210 1.00 91.56 71 TYR A C 1
ATOM 592 O O . TYR A 1 71 ? 7.677 13.381 -21.680 1.00 91.56 71 TYR A O 1
ATOM 600 N N . TYR A 1 72 ? 6.228 15.092 -21.600 1.00 93.94 72 TYR A N 1
ATOM 601 C CA . TYR A 1 72 ? 5.769 14.797 -20.239 1.00 93.94 72 TYR A CA 1
ATOM 602 C C . TYR A 1 72 ? 5.026 13.460 -20.128 1.00 93.94 72 TYR A C 1
ATOM 604 O O . TYR A 1 72 ? 5.151 12.779 -19.107 1.00 93.94 72 TYR A O 1
ATOM 612 N N . ALA A 1 73 ? 4.276 13.060 -21.158 1.00 94.38 73 ALA A N 1
ATOM 613 C CA . ALA A 1 73 ? 3.556 11.791 -21.156 1.00 94.38 73 ALA A CA 1
ATOM 614 C C . ALA A 1 73 ? 4.529 10.610 -21.254 1.00 94.38 73 ALA A C 1
ATOM 616 O O . ALA A 1 73 ? 4.414 9.664 -20.472 1.00 94.38 73 ALA A O 1
ATOM 617 N N . HIS A 1 74 ? 5.526 10.692 -22.140 1.00 94.00 74 HIS A N 1
ATOM 618 C CA . HIS A 1 74 ? 6.574 9.671 -22.272 1.00 94.00 74 HIS A CA 1
ATOM 619 C C . HIS A 1 74 ? 7.383 9.527 -20.991 1.00 94.00 74 HIS A C 1
ATOM 621 O O . HIS A 1 74 ? 7.590 8.414 -20.508 1.00 94.00 74 HIS A O 1
ATOM 627 N N . TYR A 1 75 ? 7.765 10.657 -20.389 1.00 91.88 75 TYR A N 1
ATOM 628 C CA . TYR A 1 75 ? 8.443 10.676 -19.097 1.00 91.88 75 TYR A CA 1
ATOM 629 C C . TYR A 1 75 ? 7.590 9.977 -18.030 1.00 91.88 75 TYR A C 1
ATOM 631 O O . TYR A 1 75 ? 8.054 9.060 -17.355 1.00 91.88 75 TYR A O 1
ATOM 639 N N . TYR A 1 76 ? 6.308 10.327 -17.919 1.00 91.12 76 TYR A N 1
ATOM 640 C CA . TYR A 1 76 ? 5.412 9.692 -16.956 1.00 91.12 76 TYR A CA 1
ATOM 641 C C . TYR A 1 76 ? 5.274 8.177 -17.177 1.00 91.12 76 TYR A C 1
ATOM 643 O O . TYR A 1 76 ? 5.371 7.419 -16.211 1.00 91.12 76 TYR A O 1
ATOM 651 N N . ARG A 1 77 ? 5.095 7.711 -18.422 1.00 91.06 77 ARG A N 1
ATOM 652 C CA . ARG A 1 77 ? 4.999 6.273 -18.743 1.00 91.06 77 ARG A CA 1
ATOM 653 C C . ARG A 1 77 ? 6.278 5.521 -18.376 1.00 91.06 77 ARG A C 1
ATOM 655 O O . ARG A 1 77 ? 6.201 4.492 -17.704 1.00 91.06 77 ARG A O 1
ATOM 662 N N . TYR A 1 78 ? 7.439 6.073 -18.731 1.00 90.38 78 TYR A N 1
ATOM 663 C CA . TYR A 1 78 ? 8.745 5.496 -18.411 1.00 90.38 78 TYR A CA 1
ATOM 664 C C . TYR A 1 78 ? 8.956 5.349 -16.895 1.00 90.38 78 TYR A C 1
ATOM 666 O O . TYR A 1 78 ? 9.283 4.264 -16.405 1.00 90.38 78 TYR A O 1
ATOM 674 N N . TYR A 1 79 ? 8.712 6.414 -16.124 1.00 89.88 79 TYR A N 1
ATOM 675 C CA . TYR A 1 79 ? 8.896 6.377 -14.670 1.00 89.88 79 TYR A CA 1
ATOM 676 C C . TYR A 1 79 ? 7.851 5.521 -13.969 1.00 89.88 79 TYR A C 1
ATOM 678 O O . TYR A 1 79 ? 8.196 4.787 -13.045 1.00 89.88 79 TYR A O 1
ATOM 686 N N . ARG A 1 80 ? 6.589 5.565 -14.405 1.00 88.75 80 ARG A N 1
ATOM 687 C CA . ARG A 1 80 ? 5.530 4.748 -13.812 1.00 88.75 80 ARG A CA 1
ATOM 688 C C . ARG A 1 80 ? 5.865 3.263 -13.912 1.00 88.75 80 ARG A C 1
ATOM 690 O O . ARG A 1 80 ? 5.716 2.571 -12.920 1.00 88.75 80 ARG A O 1
ATOM 697 N N . ARG A 1 81 ? 6.361 2.763 -15.044 1.00 84.69 81 ARG A N 1
ATOM 698 C CA . ARG A 1 81 ? 6.710 1.335 -15.170 1.00 84.69 81 ARG A CA 1
ATOM 699 C C . ARG A 1 81 ? 7.865 0.918 -14.260 1.00 84.69 81 ARG A C 1
ATOM 701 O O . ARG A 1 81 ? 7.811 -0.147 -13.654 1.00 84.69 81 ARG A O 1
ATOM 708 N N . ARG A 1 82 ? 8.891 1.765 -14.135 1.00 85.38 82 ARG A N 1
ATOM 709 C CA . ARG A 1 82 ? 10.087 1.459 -13.331 1.00 85.38 82 ARG A CA 1
ATOM 710 C C . ARG A 1 82 ? 9.881 1.653 -11.830 1.00 85.38 82 ARG A C 1
ATOM 712 O O . ARG A 1 82 ? 10.481 0.927 -11.044 1.00 85.38 82 ARG A O 1
ATOM 719 N N . MET A 1 83 ? 9.055 2.623 -11.440 1.00 85.31 83 MET A N 1
ATOM 720 C CA . MET A 1 83 ? 8.902 3.053 -10.046 1.00 85.31 83 MET A CA 1
ATOM 721 C C . MET A 1 83 ? 7.570 2.643 -9.417 1.00 85.31 83 MET A C 1
ATOM 723 O O . MET A 1 83 ? 7.451 2.700 -8.193 1.00 85.31 83 MET A O 1
ATOM 727 N N . ALA A 1 84 ? 6.553 2.259 -10.200 1.00 83.25 84 ALA A N 1
ATOM 728 C CA . ALA A 1 84 ? 5.282 1.856 -9.612 1.00 83.25 84 ALA A CA 1
ATOM 729 C C . ALA A 1 84 ? 5.467 0.579 -8.781 1.00 83.25 84 ALA A C 1
ATOM 731 O O . ALA A 1 84 ? 6.069 -0.394 -9.251 1.00 83.25 84 ALA A O 1
ATOM 732 N N . PRO A 1 85 ? 4.933 0.551 -7.549 1.00 82.56 85 PRO A N 1
ATOM 733 C CA . PRO A 1 85 ? 4.934 -0.659 -6.752 1.00 82.56 85 PRO A CA 1
ATOM 734 C C . PRO A 1 85 ? 4.165 -1.751 -7.498 1.00 82.56 85 PRO A C 1
ATOM 736 O O . PRO A 1 85 ? 3.063 -1.533 -7.995 1.00 82.56 85 PRO A O 1
ATOM 739 N N . LYS A 1 86 ? 4.748 -2.950 -7.549 1.00 81.75 86 LYS A N 1
ATOM 740 C CA . LYS A 1 86 ? 4.122 -4.122 -8.184 1.00 81.75 86 LYS A CA 1
ATOM 741 C C . LYS A 1 86 ? 2.923 -4.666 -7.398 1.00 81.75 86 LYS A C 1
ATOM 743 O O . LYS A 1 86 ? 2.224 -5.546 -7.883 1.00 81.75 86 LYS A O 1
ATOM 748 N N . VAL A 1 87 ? 2.717 -4.179 -6.175 1.00 87.12 87 VAL A N 1
ATOM 749 C CA . VAL A 1 87 ? 1.617 -4.577 -5.295 1.00 87.12 87 VAL A CA 1
ATOM 750 C C . VAL A 1 87 ? 0.493 -3.552 -5.366 1.00 87.12 87 VAL A C 1
ATOM 752 O O . VAL A 1 87 ? 0.744 -2.347 -5.382 1.00 87.12 87 VAL A O 1
ATOM 755 N N . ASP A 1 88 ? -0.752 -4.028 -5.380 1.00 87.94 88 ASP A N 1
ATOM 756 C CA . ASP A 1 88 ? -1.913 -3.144 -5.325 1.00 87.94 88 ASP A CA 1
ATOM 757 C C . ASP A 1 88 ? -1.951 -2.426 -3.965 1.00 87.94 88 ASP A C 1
ATOM 759 O O . ASP A 1 88 ? -2.020 -3.049 -2.901 1.00 87.94 88 ASP A O 1
ATOM 763 N N . VAL A 1 89 ? -1.924 -1.093 -4.007 1.00 88.31 89 VAL A N 1
ATOM 764 C CA . VAL A 1 89 ? -1.977 -0.218 -2.829 1.00 88.31 89 VAL A CA 1
ATOM 765 C C . VAL A 1 89 ? -3.220 -0.500 -1.977 1.00 88.31 89 VAL A C 1
ATOM 767 O O . VAL A 1 89 ? -3.168 -0.379 -0.754 1.00 88.31 89 VAL A O 1
ATOM 770 N N . ARG A 1 90 ? -4.327 -0.944 -2.581 1.00 92.06 90 ARG A N 1
ATOM 771 C CA . ARG A 1 90 ? -5.569 -1.295 -1.874 1.00 92.06 90 ARG A CA 1
ATOM 772 C C . ARG A 1 90 ? -5.369 -2.457 -0.908 1.00 92.06 90 ARG A C 1
ATOM 774 O O . ARG A 1 90 ? -5.904 -2.424 0.196 1.00 92.06 90 ARG A O 1
ATOM 781 N N . ILE A 1 91 ? -4.577 -3.456 -1.299 1.00 92.75 91 ILE A N 1
ATOM 782 C CA . ILE A 1 91 ? -4.259 -4.606 -0.443 1.00 92.75 91 ILE A CA 1
ATOM 783 C C . ILE A 1 91 ? -3.433 -4.133 0.748 1.00 92.75 91 ILE A C 1
ATOM 785 O O . ILE A 1 91 ? -3.733 -4.488 1.886 1.00 92.75 91 ILE A O 1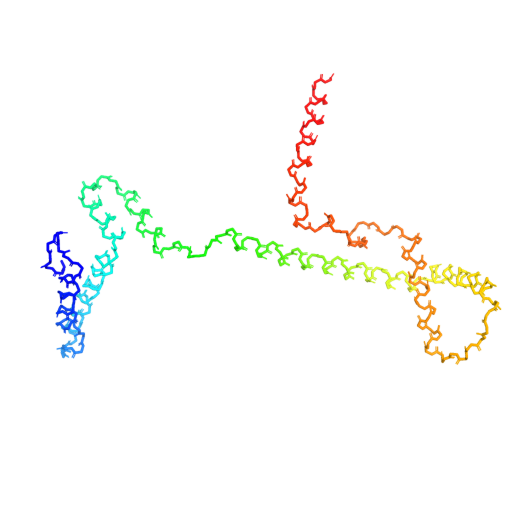
ATOM 789 N N . VAL A 1 92 ? -2.434 -3.282 0.496 1.00 92.38 92 VAL A N 1
ATOM 790 C CA . VAL A 1 92 ? -1.598 -2.708 1.556 1.00 92.38 92 VAL A CA 1
ATOM 791 C C . VAL A 1 92 ? -2.463 -1.939 2.554 1.00 92.38 92 VAL A C 1
ATOM 793 O O . VAL A 1 92 ? -2.344 -2.167 3.754 1.00 92.38 92 VAL A O 1
ATOM 796 N N . LEU A 1 93 ? -3.382 -1.096 2.075 1.00 93.12 93 LEU A N 1
ATOM 797 C CA . LEU A 1 93 ? -4.319 -0.361 2.928 1.00 93.12 93 LEU A CA 1
ATOM 798 C C . LEU A 1 93 ? -5.245 -1.291 3.725 1.00 93.12 93 LEU A C 1
ATOM 800 O O . LEU A 1 93 ? -5.430 -1.091 4.921 1.00 93.12 93 LEU A O 1
ATOM 804 N N . ALA A 1 94 ? -5.803 -2.331 3.106 1.00 94.06 94 ALA A N 1
ATOM 805 C CA . ALA A 1 94 ? -6.669 -3.277 3.806 1.00 94.06 94 ALA A CA 1
ATOM 806 C C . ALA A 1 94 ? -5.917 -4.030 4.917 1.00 94.06 94 ALA A C 1
ATOM 808 O O . ALA A 1 94 ? -6.435 -4.195 6.024 1.00 94.06 94 ALA A O 1
ATOM 809 N N . VAL A 1 95 ? -4.678 -4.454 4.655 1.00 95.25 95 VAL A N 1
ATOM 810 C CA . VAL A 1 95 ? -3.837 -5.143 5.644 1.00 95.25 95 VAL A CA 1
ATOM 811 C C . VAL A 1 95 ? -3.464 -4.205 6.787 1.00 95.25 95 VAL A C 1
ATOM 813 O O . VAL A 1 95 ? -3.627 -4.575 7.949 1.00 95.25 95 VAL A O 1
ATOM 816 N N . THR A 1 96 ? -3.022 -2.980 6.497 1.00 94.69 96 THR A N 1
ATOM 817 C CA . THR A 1 96 ? -2.644 -2.018 7.544 1.00 94.69 96 THR A CA 1
ATOM 818 C C . THR A 1 96 ? -3.834 -1.648 8.422 1.00 94.69 96 THR A C 1
ATOM 820 O O . THR A 1 96 ? -3.719 -1.690 9.646 1.00 94.69 96 THR A O 1
ATOM 823 N N . ILE A 1 97 ? -5.002 -1.384 7.829 1.00 95.31 97 ILE A N 1
ATOM 824 C CA . ILE A 1 97 ? -6.247 -1.116 8.561 1.00 95.31 97 ILE A CA 1
ATOM 825 C C . ILE A 1 97 ? -6.640 -2.313 9.435 1.00 95.31 97 ILE A C 1
ATOM 827 O O . ILE A 1 97 ? -7.059 -2.126 10.579 1.00 95.31 97 ILE A O 1
ATOM 831 N N . SER A 1 98 ? -6.467 -3.541 8.942 1.00 94.00 98 SER A N 1
ATOM 832 C CA . SER A 1 98 ? -6.745 -4.762 9.710 1.00 94.00 98 SER A CA 1
ATOM 833 C C . SER A 1 98 ? -5.829 -4.904 10.922 1.00 94.00 98 SER A C 1
ATOM 835 O O . SER A 1 98 ? -6.306 -5.178 12.021 1.00 94.00 98 SER A O 1
ATOM 837 N N . VAL A 1 99 ? -4.529 -4.658 10.749 1.00 96.06 99 VAL A N 1
ATOM 838 C CA . VAL A 1 99 ? -3.549 -4.697 11.843 1.00 96.06 99 VAL A CA 1
ATOM 839 C C . VAL A 1 99 ? -3.856 -3.624 12.886 1.00 96.06 99 VAL A C 1
ATOM 841 O O . VAL A 1 99 ? -3.906 -3.927 14.077 1.00 96.06 99 VAL A O 1
ATOM 844 N N . ILE A 1 100 ? -4.127 -2.389 12.456 1.00 95.25 100 ILE A N 1
ATOM 845 C CA . ILE A 1 100 ? -4.499 -1.290 13.358 1.00 95.25 100 ILE A CA 1
ATOM 846 C C . ILE A 1 100 ? -5.778 -1.638 14.124 1.00 95.25 100 ILE A C 1
ATOM 848 O O . ILE A 1 100 ? -5.817 -1.485 15.342 1.00 95.25 100 ILE A O 1
ATOM 852 N N . SER A 1 101 ? -6.793 -2.160 13.435 1.00 94.31 101 SER A N 1
ATOM 853 C CA . SER A 1 101 ? -8.063 -2.576 14.040 1.00 94.31 101 SER A CA 1
ATOM 854 C C . SER A 1 101 ? -7.869 -3.662 15.104 1.00 94.31 101 SER A C 1
ATOM 856 O O . SER A 1 101 ? -8.461 -3.584 16.180 1.00 94.31 101 SER A O 1
ATOM 858 N N . LEU A 1 102 ? -7.003 -4.649 14.844 1.00 93.81 102 LEU A N 1
ATOM 859 C CA . LEU A 1 102 ? -6.669 -5.706 15.801 1.00 93.81 102 LEU A CA 1
ATOM 860 C C . LEU A 1 102 ? -5.982 -5.134 17.049 1.00 93.81 102 LEU A C 1
ATOM 862 O O . LEU A 1 102 ? -6.377 -5.442 18.174 1.00 93.81 102 LEU A O 1
ATOM 866 N N . ILE A 1 103 ? -4.977 -4.276 16.852 1.00 94.81 103 ILE A N 1
ATOM 867 C CA . ILE A 1 103 ? -4.241 -3.622 17.942 1.00 94.81 103 ILE A CA 1
ATOM 868 C C . ILE A 1 103 ? -5.182 -2.743 18.769 1.00 94.81 103 ILE A C 1
ATOM 870 O O . ILE A 1 103 ? -5.123 -2.766 19.997 1.00 94.81 103 ILE A O 1
ATOM 874 N N . GLN A 1 104 ? -6.069 -1.993 18.116 1.00 93.50 104 GLN A N 1
ATOM 875 C CA . GLN A 1 104 ? -7.058 -1.143 18.769 1.00 93.50 104 GLN A CA 1
ATOM 876 C C . GLN A 1 104 ? -8.002 -1.967 19.651 1.00 93.50 104 GLN A C 1
ATOM 878 O O . GLN A 1 104 ? -8.174 -1.633 20.823 1.00 93.50 104 GLN A O 1
ATOM 883 N N . TYR A 1 105 ? -8.563 -3.060 19.121 1.00 92.81 105 TYR A N 1
ATOM 884 C CA . TYR A 1 105 ? -9.451 -3.946 19.875 1.00 92.81 105 TYR A CA 1
ATOM 885 C C . TYR A 1 105 ? -8.734 -4.575 21.076 1.00 92.81 105 TYR A C 1
ATOM 887 O O . TYR A 1 105 ? -9.243 -4.544 22.196 1.00 92.81 105 TYR A O 1
ATOM 895 N N . TYR A 1 106 ? -7.513 -5.073 20.870 1.00 93.94 106 TYR A N 1
ATOM 896 C CA . TYR A 1 106 ? -6.703 -5.635 21.948 1.00 93.94 106 TYR A CA 1
ATOM 897 C C . TYR A 1 106 ? -6.360 -4.591 23.022 1.00 93.94 106 TYR A C 1
ATOM 899 O O . TYR A 1 106 ? -6.473 -4.858 24.219 1.00 93.94 106 TYR A O 1
ATOM 907 N N . SER A 1 107 ? -5.986 -3.377 22.611 1.00 93.81 107 SER A N 1
ATOM 908 C CA . SER A 1 107 ? -5.711 -2.266 23.526 1.00 93.81 107 SER A CA 1
ATOM 909 C C . SER A 1 107 ? -6.948 -1.887 24.341 1.00 93.81 107 SER A C 1
ATOM 911 O O . SER A 1 107 ? -6.843 -1.705 25.554 1.00 93.81 107 SER A O 1
ATOM 913 N N . ALA A 1 108 ? -8.122 -1.811 23.710 1.00 92.19 108 ALA A N 1
ATOM 914 C CA . ALA A 1 108 ? -9.385 -1.529 24.387 1.00 92.19 108 ALA A CA 1
ATOM 915 C C . ALA A 1 108 ? -9.741 -2.624 25.403 1.00 92.19 108 ALA A C 1
ATOM 917 O O . ALA A 1 108 ? -10.088 -2.321 26.543 1.00 92.19 108 ALA A O 1
ATOM 918 N N . TRP A 1 109 ? -9.563 -3.894 25.033 1.00 92.44 109 TRP A N 1
ATOM 919 C CA . TRP A 1 109 ? -9.788 -5.021 25.935 1.00 92.44 109 TRP A CA 1
ATOM 920 C C . TRP A 1 109 ? -8.843 -5.000 27.144 1.00 92.44 109 TRP A C 1
ATOM 922 O O . TRP A 1 109 ? -9.283 -5.172 28.279 1.00 92.44 109 TRP A O 1
ATOM 932 N N . SER A 1 110 ? -7.560 -4.706 26.922 1.00 93.81 110 SER A N 1
ATOM 933 C CA . SER A 1 110 ? -6.567 -4.561 27.994 1.00 93.81 110 SER A CA 1
ATOM 934 C C . SER A 1 110 ? -6.916 -3.421 28.961 1.00 93.81 110 SER A C 1
ATOM 936 O O . SER A 1 110 ? -6.851 -3.587 30.184 1.00 93.81 110 SER A O 1
ATOM 938 N N . LYS A 1 111 ? -7.359 -2.270 28.437 1.00 91.94 111 LYS A N 1
ATOM 939 C CA . LYS A 1 111 ? -7.845 -1.150 29.259 1.00 91.94 111 LYS A CA 1
ATOM 940 C C . LYS A 1 111 ? -9.058 -1.561 30.090 1.00 91.94 111 LYS A C 1
ATOM 942 O O . LYS A 1 111 ? -9.056 -1.329 31.296 1.00 91.94 111 LYS A O 1
ATOM 947 N N . TYR A 1 112 ? -10.049 -2.207 29.479 1.00 91.62 112 TYR A N 1
ATOM 948 C CA . TYR A 1 112 ? -11.236 -2.699 30.179 1.00 91.62 112 TYR A CA 1
ATOM 949 C C . TYR A 1 112 ? -10.871 -3.654 31.325 1.00 91.62 112 TYR A C 1
ATOM 951 O O . TYR A 1 112 ? -11.290 -3.443 32.461 1.00 91.62 112 TYR A O 1
ATOM 959 N N . ASP A 1 113 ? -10.017 -4.651 31.073 1.00 90.75 113 ASP A N 1
ATOM 960 C CA . ASP A 1 113 ? -9.572 -5.594 32.109 1.00 90.75 113 ASP A CA 1
ATOM 961 C C . ASP A 1 113 ? -8.812 -4.888 33.247 1.00 90.75 113 ASP A C 1
ATOM 963 O O . ASP A 1 113 ? -9.013 -5.190 34.425 1.00 90.75 113 ASP A O 1
ATOM 967 N N . THR A 1 114 ? -7.998 -3.883 32.913 1.00 91.06 114 THR A N 1
ATOM 968 C CA . THR A 1 114 ? -7.308 -3.039 33.902 1.00 91.06 114 THR A CA 1
ATOM 969 C C . THR A 1 114 ? -8.300 -2.268 34.775 1.00 91.06 114 THR A C 1
ATOM 971 O O . THR A 1 114 ? -8.137 -2.222 35.996 1.00 91.06 114 THR A O 1
ATOM 974 N N . ALA A 1 115 ? -9.354 -1.703 34.181 1.00 89.88 115 ALA A N 1
ATOM 975 C CA . ALA A 1 115 ? -10.400 -1.003 34.920 1.00 89.88 115 ALA A CA 1
ATOM 976 C C . ALA A 1 115 ? -11.153 -1.948 35.866 1.00 89.88 115 ALA A C 1
ATOM 978 O O . ALA A 1 115 ? -11.325 -1.630 37.041 1.00 89.88 115 ALA A O 1
ATOM 979 N N . ILE A 1 116 ? -11.533 -3.140 35.398 1.00 87.44 116 ILE A N 1
ATOM 980 C CA . ILE A 1 116 ? -12.197 -4.157 36.224 1.00 87.44 116 ILE A CA 1
ATOM 981 C C . ILE A 1 116 ? -11.318 -4.559 37.410 1.00 87.44 116 ILE A C 1
ATOM 983 O O . ILE A 1 116 ? -11.779 -4.531 38.552 1.00 87.44 116 ILE A O 1
ATOM 987 N N . LYS A 1 117 ? -10.034 -4.851 37.172 1.00 88.69 117 LYS A N 1
ATOM 988 C CA . LYS A 1 117 ? -9.070 -5.160 38.240 1.00 88.69 117 LYS A CA 1
ATOM 989 C C . LYS A 1 117 ? -8.978 -4.035 39.263 1.00 88.69 117 LYS A C 1
ATOM 991 O O . LYS A 1 117 ? -9.008 -4.303 40.461 1.00 88.69 117 LYS A O 1
ATOM 996 N N . TYR A 1 118 ? -8.913 -2.785 38.811 1.00 88.25 118 TYR A N 1
ATOM 997 C CA . TYR A 1 118 ? -8.923 -1.629 39.702 1.00 88.25 118 TYR A CA 1
ATOM 998 C C . TYR A 1 118 ? -10.201 -1.581 40.555 1.00 88.25 118 TYR A C 1
ATOM 1000 O O . TYR A 1 118 ? -10.114 -1.458 41.778 1.00 88.25 118 TYR A O 1
ATOM 1008 N N . PHE A 1 119 ? -11.380 -1.783 39.963 1.00 84.19 119 PHE A N 1
ATOM 1009 C CA . PHE A 1 119 ? -12.642 -1.803 40.710 1.00 84.19 119 PHE A CA 1
ATOM 1010 C C . PHE A 1 119 ? -12.729 -2.940 41.733 1.00 84.1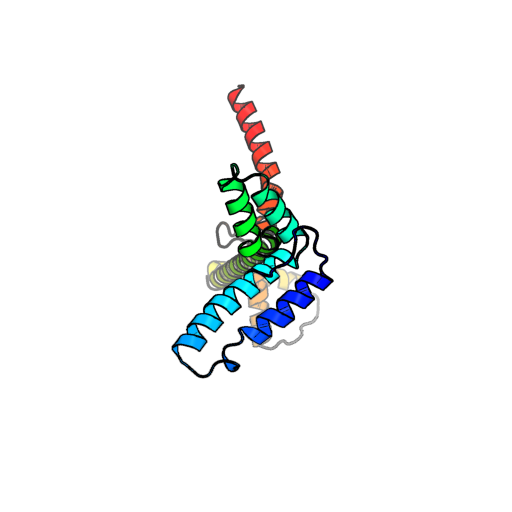9 119 PHE A C 1
ATOM 1012 O O . PHE A 1 119 ? -13.286 -2.732 42.810 1.00 84.19 119 PHE A O 1
ATOM 1019 N N . MET A 1 120 ? -12.123 -4.099 41.463 1.00 83.12 120 MET A N 1
ATOM 1020 C CA . MET A 1 120 ? -12.041 -5.203 42.428 1.00 83.12 120 MET A CA 1
ATOM 1021 C C . MET A 1 120 ? -11.230 -4.844 43.683 1.00 83.12 120 MET A C 1
ATOM 1023 O O . MET A 1 120 ? -11.502 -5.376 44.761 1.00 83.12 120 MET A O 1
ATOM 1027 N N . THR A 1 121 ? -10.254 -3.934 43.575 1.00 85.62 121 THR A N 1
ATOM 1028 C CA . THR A 1 121 ? -9.468 -3.484 44.739 1.00 85.62 121 THR A CA 1
ATOM 1029 C C . THR A 1 121 ? -10.242 -2.544 45.657 1.00 85.62 121 THR A C 1
ATOM 1031 O O . THR A 1 121 ? -9.969 -2.488 46.857 1.00 85.62 121 THR A O 1
ATOM 1034 N N . ILE A 1 122 ? -11.232 -1.824 45.124 1.00 85.69 122 ILE A N 1
ATOM 1035 C CA . ILE A 1 122 ? -11.976 -0.828 45.887 1.00 85.69 122 ILE A CA 1
ATOM 1036 C C . ILE A 1 122 ? -12.946 -1.544 46.849 1.00 85.69 122 ILE A C 1
ATOM 1038 O O . ILE A 1 122 ? -13.837 -2.277 46.402 1.00 85.69 122 ILE A O 1
ATOM 1042 N N . PRO A 1 123 ? -12.862 -1.288 48.173 1.00 82.19 123 PRO A N 1
ATOM 1043 C CA . PRO A 1 123 ? -13.668 -1.990 49.177 1.00 82.19 123 PRO A CA 1
ATOM 1044 C C . PRO A 1 123 ? -15.181 -1.885 48.956 1.00 82.19 123 PRO A C 1
ATOM 1046 O O . PRO A 1 123 ? -15.911 -2.838 49.216 1.00 82.19 123 PRO A O 1
ATOM 1049 N N . LYS A 1 124 ? -15.660 -0.749 48.429 1.00 78.00 124 LYS A N 1
ATOM 1050 C CA . LYS A 1 124 ? -17.081 -0.506 48.131 1.00 78.00 124 LYS A CA 1
ATOM 1051 C C . LYS A 1 124 ? -17.672 -1.575 47.203 1.00 78.00 124 LYS A C 1
ATOM 1053 O O . LYS A 1 124 ? -18.748 -2.098 47.486 1.00 78.00 124 LYS A O 1
ATOM 1058 N N . TYR A 1 125 ? -16.975 -1.903 46.115 1.00 72.75 125 TYR A N 1
ATOM 1059 C CA . TYR A 1 125 ? -17.455 -2.875 45.127 1.00 72.75 125 TYR A CA 1
ATOM 1060 C C . TYR A 1 125 ? -17.250 -4.306 45.606 1.00 72.75 125 TYR A C 1
ATOM 1062 O O . TYR A 1 125 ? -18.140 -5.138 45.453 1.00 72.75 125 TYR A O 1
ATOM 1070 N N . ARG A 1 126 ? -16.131 -4.566 46.287 1.00 73.88 126 ARG A N 1
ATOM 1071 C CA . ARG A 1 126 ? -15.855 -5.857 46.920 1.00 73.88 126 ARG A CA 1
ATOM 1072 C C . ARG A 1 126 ? -16.923 -6.246 47.943 1.00 73.88 126 ARG A C 1
ATOM 1074 O O . ARG A 1 126 ? -17.396 -7.377 47.929 1.00 73.88 126 ARG A O 1
ATOM 1081 N N . ASN A 1 127 ? -17.323 -5.319 48.810 1.00 78.50 127 ASN A N 1
ATOM 1082 C CA . ASN A 1 127 ? -18.325 -5.584 49.842 1.00 78.50 127 ASN A CA 1
ATOM 1083 C C . ASN A 1 127 ? -19.706 -5.837 49.230 1.00 78.50 127 ASN A C 1
ATOM 1085 O O . ASN A 1 127 ? -20.360 -6.809 49.593 1.00 78.50 127 ASN A O 1
ATOM 1089 N N . ARG A 1 128 ? -20.110 -5.026 48.244 1.00 73.56 128 ARG A N 1
ATOM 1090 C CA . ARG A 1 128 ? -21.386 -5.198 47.535 1.00 73.56 128 ARG A CA 1
ATOM 1091 C C . ARG A 1 128 ? -21.450 -6.524 46.776 1.00 73.56 128 ARG A C 1
ATOM 1093 O O . ARG A 1 128 ? -22.462 -7.214 46.821 1.00 73.56 128 ARG A O 1
ATOM 1100 N N . ALA A 1 129 ? -20.349 -6.918 46.147 1.00 70.06 129 ALA A N 1
ATOM 1101 C CA . ALA A 1 129 ? -20.235 -8.225 45.521 1.00 70.06 129 ALA A CA 1
ATOM 1102 C C . ALA A 1 129 ? -20.279 -9.386 46.520 1.00 70.06 129 ALA A C 1
ATOM 1104 O O . ALA A 1 129 ? -20.894 -10.406 46.232 1.00 70.06 129 ALA A O 1
ATOM 1105 N N . LEU A 1 130 ? -19.675 -9.242 47.704 1.00 72.62 130 LEU A N 1
ATOM 1106 C CA . LEU A 1 130 ? -19.767 -10.249 48.765 1.00 72.62 130 LEU A CA 1
ATOM 1107 C C . LEU A 1 130 ? -21.193 -10.395 49.312 1.00 72.62 130 LEU A C 1
ATOM 1109 O O . LEU A 1 130 ? -21.583 -11.500 49.685 1.00 72.62 130 LEU A O 1
ATOM 1113 N N . GLU A 1 131 ? -21.967 -9.313 49.379 1.00 75.31 131 GLU A N 1
ATOM 1114 C CA . GLU A 1 131 ? -23.380 -9.366 49.768 1.00 75.31 131 GLU A CA 1
ATOM 1115 C C . GLU A 1 131 ? -24.224 -10.104 48.728 1.00 75.31 131 GLU A C 1
ATOM 1117 O O . GLU A 1 131 ? -24.954 -11.022 49.099 1.00 75.31 131 GLU A O 1
ATOM 1122 N N . ILE A 1 132 ? -24.040 -9.785 47.443 1.00 71.00 132 ILE A N 1
ATOM 1123 C CA . ILE A 1 132 ? -24.731 -10.452 46.328 1.00 71.00 132 ILE A CA 1
ATOM 1124 C C . ILE A 1 132 ? -24.343 -11.941 46.250 1.00 71.00 132 ILE A C 1
ATOM 1126 O O . ILE A 1 132 ? -25.201 -12.816 46.127 1.00 71.00 132 ILE A O 1
ATOM 1130 N N . ALA A 1 133 ? -23.062 -12.264 46.447 1.00 67.19 133 ALA A N 1
ATOM 1131 C CA . ALA A 1 133 ? -22.592 -13.645 46.530 1.00 67.19 133 ALA A CA 1
ATOM 1132 C C . ALA A 1 133 ? -23.238 -14.407 47.699 1.00 67.19 133 ALA A C 1
ATOM 1134 O O . ALA A 1 133 ? -23.613 -15.569 47.566 1.00 67.19 133 ALA A O 1
ATOM 1135 N N . LYS A 1 134 ? -23.381 -13.771 48.870 1.00 72.88 134 LYS A N 1
ATOM 1136 C CA . LYS A 1 134 ? -24.042 -14.385 50.033 1.00 72.88 134 LYS A CA 1
ATOM 1137 C C . LYS A 1 134 ? -25.528 -14.639 49.781 1.00 72.88 134 LYS A C 1
ATOM 1139 O O . LYS A 1 134 ? -26.038 -15.635 50.295 1.00 72.88 134 LYS A O 1
ATOM 1144 N N . THR A 1 135 ? -26.212 -13.775 49.030 1.00 70.88 135 THR A N 1
ATOM 1145 C CA . THR A 1 135 ? -27.610 -13.997 48.634 1.00 70.88 135 THR A CA 1
ATOM 1146 C C . THR A 1 135 ? -27.741 -15.160 47.649 1.00 70.88 135 THR A C 1
ATOM 1148 O O . THR A 1 135 ? -28.509 -16.074 47.932 1.00 70.88 135 THR A O 1
ATOM 1151 N N . GLU A 1 136 ? -26.904 -15.232 46.608 1.00 64.94 136 GLU A N 1
ATOM 1152 C CA . GLU A 1 136 ? -26.893 -16.361 45.654 1.00 64.94 136 GLU A CA 1
ATOM 1153 C C . GLU A 1 136 ? -26.523 -17.698 46.328 1.00 64.94 136 GLU A C 1
ATOM 1155 O O . GLU A 1 136 ? -27.075 -18.759 46.022 1.00 64.94 136 GLU A O 1
ATOM 1160 N N . VAL A 1 137 ? -25.603 -17.673 47.300 1.00 62.09 137 VAL A N 1
ATOM 1161 C CA . VAL A 1 1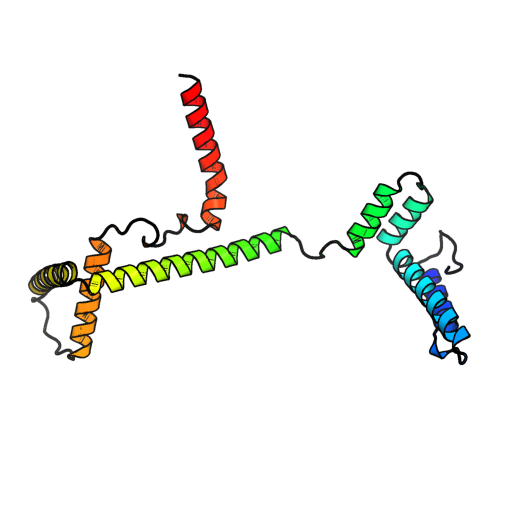37 ? -25.230 -18.858 48.090 1.00 62.09 137 VAL A CA 1
ATOM 1162 C C . VAL A 1 137 ? -26.369 -19.306 49.010 1.00 62.09 137 VAL A C 1
ATOM 1164 O O . VAL A 1 137 ? -26.590 -20.506 49.158 1.00 62.09 137 VAL A O 1
ATOM 1167 N N . LYS A 1 138 ? -27.114 -18.380 49.628 1.00 61.44 138 LYS A N 1
ATOM 1168 C CA . LYS A 1 138 ? -28.307 -18.728 50.422 1.00 61.44 138 LYS A CA 1
ATOM 1169 C C . LYS A 1 138 ? -29.389 -19.388 49.565 1.00 61.44 138 LYS A C 1
ATOM 1171 O O . LYS A 1 138 ? -30.024 -20.321 50.044 1.00 61.44 138 LYS A O 1
ATOM 1176 N N . GLU A 1 139 ? -29.551 -18.962 48.316 1.00 56.94 139 GLU A N 1
ATOM 1177 C CA . GLU A 1 139 ? -30.490 -19.571 47.364 1.00 56.94 139 GLU A CA 1
ATOM 1178 C C . GLU A 1 139 ? -30.037 -20.957 46.871 1.00 56.94 139 GLU A C 1
ATOM 1180 O O . GLU A 1 139 ? -30.863 -21.825 46.594 1.00 56.94 139 GLU A O 1
ATOM 1185 N N . SER A 1 140 ? -28.727 -21.215 46.817 1.00 53.28 140 SER A N 1
ATOM 1186 C CA . SER A 1 140 ? -28.150 -22.468 46.299 1.00 53.28 140 SER A CA 1
ATOM 1187 C C . SER A 1 140 ? -27.826 -23.533 47.360 1.00 53.28 140 SER A C 1
ATOM 1189 O O . SER A 1 140 ? -27.437 -24.650 47.005 1.00 53.28 140 SER A O 1
ATOM 1191 N N . GLN A 1 141 ? -28.059 -23.269 48.654 1.00 52.00 141 GLN A N 1
ATOM 1192 C CA . GLN A 1 141 ? -27.816 -24.212 49.766 1.00 52.00 141 GLN A CA 1
ATOM 1193 C C . GLN A 1 141 ? -28.671 -25.503 49.761 1.00 52.00 141 GLN A C 1
ATOM 1195 O O . GLN A 1 141 ? -28.550 -26.317 50.675 1.00 52.00 141 GLN A O 1
ATOM 1200 N N . GLY A 1 142 ? -29.463 -25.760 48.715 1.00 50.88 142 GLY A N 1
ATOM 1201 C CA . GLY A 1 142 ? -30.152 -27.036 48.493 1.00 50.88 142 GLY A CA 1
ATOM 1202 C C . GLY A 1 142 ? -29.296 -28.175 47.910 1.00 50.88 142 GLY A C 1
ATOM 1203 O O . GLY A 1 142 ? -29.798 -29.292 47.802 1.00 50.88 142 GLY A O 1
ATOM 1204 N N . LYS A 1 143 ? -28.031 -27.955 47.508 1.00 46.59 143 LYS A N 1
ATOM 1205 C CA . LYS A 1 143 ? -27.187 -29.003 46.887 1.00 46.59 143 LYS A CA 1
ATOM 1206 C C . LYS A 1 143 ? -25.802 -29.115 47.551 1.00 46.59 143 LYS A C 1
ATOM 1208 O O . LYS A 1 143 ? -25.083 -28.135 47.683 1.00 46.59 143 LYS A O 1
ATOM 1213 N N . GLY A 1 144 ? -25.482 -30.338 47.992 1.00 50.19 144 GLY A N 1
ATOM 1214 C CA . GLY A 1 144 ? -24.328 -30.802 48.784 1.00 50.19 144 GLY A CA 1
ATOM 1215 C C . GLY A 1 144 ? -23.003 -30.022 48.729 1.00 50.19 144 GLY A C 1
ATOM 1216 O O . GLY A 1 144 ? -22.499 -29.658 47.671 1.00 50.19 144 GLY A O 1
ATOM 1217 N N . LYS A 1 145 ? -22.385 -29.844 49.907 1.00 55.47 145 LYS A N 1
ATOM 1218 C CA . LYS A 1 145 ? -21.087 -29.172 50.094 1.00 55.47 145 LYS A CA 1
ATOM 1219 C C . LYS A 1 145 ? -19.911 -30.052 49.648 1.00 55.47 145 LYS A C 1
ATOM 1221 O O . LYS A 1 145 ? -19.590 -31.034 50.311 1.00 55.47 145 LYS A O 1
ATOM 1226 N N . VAL A 1 146 ? -19.203 -29.630 48.601 1.00 60.12 146 VAL A N 1
ATOM 1227 C CA . VAL A 1 146 ? -17.852 -30.114 48.265 1.00 60.12 146 VAL A CA 1
ATOM 1228 C C . VAL A 1 146 ? -16.821 -29.253 49.005 1.00 60.12 146 VAL A C 1
ATOM 1230 O O . VAL A 1 146 ? -16.904 -28.024 48.992 1.00 60.12 146 VAL A O 1
ATOM 1233 N N . LYS A 1 147 ? -15.859 -29.882 49.689 1.00 58.28 147 LYS A N 1
ATOM 1234 C CA . LYS A 1 147 ? -14.832 -29.200 50.491 1.00 58.28 147 LYS A CA 1
ATOM 1235 C C . LYS A 1 147 ? -13.713 -28.685 49.569 1.00 58.28 147 LYS A C 1
ATOM 1237 O O . LYS A 1 147 ? -12.796 -29.431 49.250 1.00 58.28 147 LYS A O 1
ATOM 1242 N N . LYS A 1 148 ? -13.824 -27.434 49.117 1.00 66.44 148 LYS A N 1
ATOM 1243 C CA . LYS A 1 148 ? -12.847 -26.769 48.232 1.00 66.44 148 LYS A CA 1
ATOM 1244 C C . LYS A 1 148 ? -11.622 -26.256 48.994 1.00 66.44 148 LYS A C 1
ATOM 1246 O O . LYS A 1 148 ? -11.704 -25.966 50.192 1.00 66.44 148 LYS A O 1
ATOM 1251 N N . SER A 1 149 ? -10.489 -26.123 48.304 1.00 76.81 149 SER A N 1
ATOM 1252 C CA . SER A 1 149 ? -9.256 -25.578 48.886 1.00 76.81 149 SER A CA 1
ATOM 1253 C C . SER A 1 149 ? -9.344 -24.057 49.113 1.00 76.81 149 SER A C 1
ATOM 1255 O O . SER A 1 149 ? -10.150 -23.356 48.504 1.00 76.81 149 SER A O 1
ATOM 1257 N N . LYS A 1 150 ? -8.504 -23.499 49.998 1.00 73.50 150 LYS A N 1
ATOM 1258 C CA . LYS A 1 150 ? -8.500 -22.049 50.302 1.00 73.50 150 LYS A CA 1
ATOM 1259 C C . LYS A 1 150 ? -8.204 -21.182 49.066 1.00 73.50 150 LYS A C 1
ATOM 1261 O O . LYS A 1 150 ? -8.711 -20.066 48.979 1.00 73.50 150 LYS A O 1
ATOM 1266 N N . ALA A 1 151 ? -7.392 -21.687 48.136 1.00 80.38 151 ALA A N 1
ATOM 1267 C CA . ALA A 1 151 ? -7.075 -21.011 46.881 1.00 80.38 151 ALA A CA 1
ATOM 1268 C C . ALA A 1 151 ? -8.285 -21.001 45.934 1.00 80.38 151 ALA A C 1
ATOM 1270 O O . ALA A 1 151 ? -8.684 -19.935 45.474 1.00 80.38 151 ALA A O 1
ATOM 1271 N N . GLU A 1 152 ? -8.941 -22.151 45.753 1.00 77.19 152 GLU A N 1
ATOM 1272 C CA . GLU A 1 152 ? -10.160 -22.273 44.939 1.00 77.19 152 GLU A CA 1
ATOM 1273 C C . GLU A 1 152 ? -11.289 -21.372 45.448 1.00 77.19 152 GLU A C 1
ATOM 1275 O O . GLU A 1 152 ? -11.971 -20.720 44.661 1.00 77.19 152 GLU A O 1
ATOM 1280 N N . MET A 1 153 ? -11.457 -21.286 46.771 1.00 66.75 153 MET A N 1
ATOM 1281 C CA . MET A 1 153 ? -12.453 -20.410 47.395 1.00 66.75 153 MET A CA 1
ATOM 1282 C C . MET A 1 153 ? -12.169 -18.927 47.124 1.00 66.75 153 MET A C 1
ATOM 1284 O O . MET A 1 153 ? -13.104 -18.146 46.953 1.00 66.75 153 MET A O 1
ATOM 1288 N N . LYS A 1 154 ? -10.891 -18.528 47.076 1.00 78.50 154 LYS A N 1
ATOM 1289 C CA . LYS A 1 154 ? -10.491 -17.151 46.763 1.00 78.50 154 LYS A CA 1
ATOM 1290 C C . LYS A 1 154 ? -10.734 -16.827 45.290 1.00 78.50 154 LYS A C 1
ATOM 1292 O O . LYS A 1 154 ? -11.321 -15.795 44.995 1.00 78.50 154 LYS A O 1
ATOM 1297 N N . GLU A 1 155 ? -10.354 -17.719 44.380 1.00 80.50 155 GLU A N 1
ATOM 1298 C CA . GLU A 1 155 ? -10.615 -17.548 42.945 1.00 80.50 155 GLU A CA 1
ATOM 1299 C C . GLU A 1 155 ? -12.111 -17.501 42.629 1.00 80.50 155 GLU A C 1
ATOM 1301 O O . GLU A 1 155 ? -12.555 -16.733 41.779 1.00 80.50 155 GLU A O 1
ATOM 1306 N N . GLU A 1 156 ? -12.917 -18.311 43.314 1.00 73.00 156 GLU A N 1
ATOM 1307 C CA . GLU A 1 156 ? -14.369 -18.286 43.171 1.00 73.00 156 GLU A CA 1
ATOM 1308 C C . GLU A 1 156 ? -14.964 -16.965 43.667 1.00 73.00 156 GLU A C 1
ATOM 1310 O O . GLU A 1 156 ? -15.772 -16.371 42.957 1.00 73.00 156 GLU A O 1
ATOM 1315 N N . GLN A 1 157 ? -14.502 -16.449 44.810 1.00 71.12 157 GLN A N 1
ATOM 1316 C CA . GLN A 1 157 ? -14.877 -15.112 45.282 1.00 71.12 157 GLN A CA 1
ATOM 1317 C C . GLN A 1 157 ? -14.477 -14.022 44.284 1.00 71.12 157 GLN A C 1
ATOM 1319 O O . GLN A 1 157 ? -15.314 -13.197 43.929 1.00 71.12 157 GLN A O 1
ATOM 1324 N N . ASP A 1 158 ? -13.240 -14.039 43.787 1.00 79.75 158 ASP A N 1
ATOM 1325 C CA . ASP A 1 158 ? -12.740 -13.050 42.828 1.00 79.75 158 ASP A CA 1
ATOM 1326 C C . ASP A 1 158 ? -13.537 -13.094 41.509 1.00 79.75 158 ASP A C 1
ATOM 1328 O O . ASP A 1 158 ? -13.858 -12.046 40.947 1.00 79.75 158 ASP A O 1
ATOM 1332 N N . ARG A 1 159 ? -13.947 -14.285 41.045 1.00 83.00 159 ARG A N 1
ATOM 1333 C CA . ARG A 1 159 ? -14.829 -14.449 39.874 1.00 83.00 159 ARG A CA 1
ATOM 1334 C C . ARG A 1 159 ? -16.229 -13.889 40.101 1.00 83.00 159 ARG A C 1
ATOM 1336 O O . ARG A 1 159 ? -16.758 -13.229 39.209 1.00 83.00 159 ARG A O 1
ATOM 1343 N N . VAL A 1 160 ? -16.830 -14.142 41.263 1.00 77.75 160 VAL A N 1
ATOM 1344 C CA . VAL A 1 160 ? -18.158 -13.600 41.594 1.00 77.75 160 VAL A CA 1
ATOM 1345 C C . VAL A 1 160 ? -18.093 -12.078 41.706 1.00 77.75 160 VAL A C 1
ATOM 1347 O O . VAL A 1 160 ? -18.933 -11.387 41.137 1.00 77.75 160 VAL A O 1
ATOM 1350 N N . ILE A 1 161 ? -17.049 -11.537 42.344 1.00 75.31 161 ILE A N 1
ATOM 1351 C CA . ILE A 1 161 ? -16.832 -10.088 42.438 1.00 75.31 161 ILE A CA 1
ATOM 1352 C C . ILE A 1 161 ? -16.673 -9.463 41.056 1.00 75.31 161 ILE A C 1
ATOM 1354 O O . ILE A 1 161 ? -17.312 -8.451 40.770 1.00 75.31 161 ILE A O 1
ATOM 1358 N N . ARG A 1 162 ? -15.873 -10.082 40.186 1.00 84.50 162 ARG A N 1
ATOM 1359 C CA . ARG A 1 162 ? -15.717 -9.650 38.798 1.00 84.50 162 ARG A CA 1
ATOM 1360 C C . ARG A 1 162 ? -17.061 -9.607 38.071 1.00 84.50 162 ARG A C 1
ATOM 1362 O O . ARG A 1 162 ? -17.389 -8.572 37.506 1.00 84.50 162 ARG A O 1
ATOM 1369 N N . ARG A 1 163 ? -17.856 -10.681 38.142 1.00 82.81 163 ARG A N 1
ATOM 1370 C CA . ARG A 1 163 ? -19.173 -10.760 37.489 1.00 82.81 163 ARG A CA 1
ATOM 1371 C C . ARG A 1 163 ? -20.116 -9.656 37.963 1.00 82.81 163 ARG A C 1
ATOM 1373 O O . ARG A 1 163 ? -20.693 -8.953 37.145 1.00 82.81 163 ARG A O 1
ATOM 1380 N N . VAL A 1 164 ? -20.218 -9.456 39.277 1.00 76.88 164 VAL A N 1
ATOM 1381 C CA . VAL A 1 164 ? -21.080 -8.414 39.855 1.00 76.88 164 VAL A CA 1
ATOM 1382 C C . VAL A 1 164 ? -20.673 -7.025 39.365 1.00 76.88 164 VAL A C 1
ATOM 1384 O O . VAL A 1 164 ? -21.543 -6.202 39.081 1.00 76.88 164 VAL A O 1
ATOM 1387 N N . ILE A 1 165 ? -19.369 -6.749 39.270 1.00 79.06 165 ILE A N 1
ATOM 1388 C CA . ILE A 1 165 ? -18.862 -5.480 38.738 1.00 79.06 165 ILE A CA 1
ATOM 1389 C C . ILE A 1 165 ? -19.213 -5.354 37.252 1.00 79.06 165 ILE A C 1
ATOM 1391 O O . ILE A 1 165 ? -19.712 -4.310 36.852 1.00 79.06 165 ILE A O 1
ATOM 1395 N N . GLU A 1 166 ? -19.004 -6.399 36.450 1.00 82.06 166 GLU A N 1
ATOM 1396 C CA . GLU A 1 166 ? -19.313 -6.399 35.013 1.00 82.06 166 GLU A CA 1
ATOM 1397 C C . GLU A 1 166 ? -20.808 -6.185 34.718 1.00 82.06 166 GLU A C 1
ATOM 1399 O O . GLU A 1 166 ? -21.138 -5.503 33.751 1.00 82.06 166 GLU A O 1
ATOM 1404 N N . GLU A 1 167 ? -21.705 -6.730 35.543 1.00 79.38 167 GLU A N 1
ATOM 1405 C CA . GLU A 1 167 ? -23.159 -6.618 35.361 1.00 79.38 167 GLU A CA 1
ATOM 1406 C C . GLU A 1 167 ? -23.733 -5.290 35.864 1.00 79.38 167 GLU A C 1
ATOM 1408 O O . GLU A 1 167 ? -24.656 -4.746 35.262 1.00 79.38 167 GLU A O 1
ATOM 1413 N N . ASN A 1 168 ? -23.207 -4.762 36.974 1.00 73.75 168 ASN A N 1
ATOM 1414 C CA . ASN A 1 168 ? -23.804 -3.605 37.647 1.00 73.75 168 ASN A CA 1
ATOM 1415 C C . ASN A 1 168 ? -23.095 -2.276 37.354 1.00 73.75 168 ASN A C 1
ATOM 1417 O O . ASN A 1 168 ? -23.620 -1.225 37.729 1.00 73.75 168 ASN A O 1
ATOM 1421 N N . MET A 1 169 ? -21.906 -2.285 36.743 1.00 74.81 169 MET A N 1
ATOM 1422 C CA . MET A 1 169 ? -21.155 -1.060 36.455 1.00 74.81 169 MET A CA 1
ATOM 1423 C C . MET A 1 169 ? -21.165 -0.705 34.972 1.00 74.81 169 MET A C 1
ATOM 1425 O O . MET A 1 169 ? -20.585 -1.396 34.139 1.00 74.81 169 MET A O 1
ATOM 1429 N N . ASP A 1 170 ? -21.740 0.456 34.670 1.00 78.12 170 ASP A N 1
ATOM 1430 C CA . ASP A 1 170 ? -21.683 1.084 33.351 1.00 78.12 170 ASP A CA 1
ATOM 1431 C C . ASP A 1 170 ? -20.355 1.853 33.201 1.00 78.12 170 ASP A C 1
ATOM 1433 O O . ASP A 1 170 ? -20.242 3.036 33.541 1.00 78.12 170 ASP A O 1
ATOM 1437 N N . ILE A 1 171 ? -19.299 1.148 32.778 1.00 79.69 171 ILE A N 1
ATOM 1438 C CA . ILE A 1 171 ? -17.982 1.749 32.524 1.00 79.69 171 ILE A CA 1
ATOM 1439 C C . ILE A 1 171 ? -18.032 2.460 31.168 1.00 79.69 171 ILE A C 1
ATOM 1441 O O . ILE A 1 171 ? -18.120 1.813 30.128 1.00 79.69 171 ILE A O 1
ATOM 1445 N N . LYS A 1 172 ? -17.940 3.795 31.174 1.00 79.50 172 LYS A N 1
ATOM 1446 C CA . LYS A 1 172 ? -17.981 4.634 29.963 1.00 79.50 172 LYS A CA 1
ATOM 1447 C C . LYS A 1 172 ? -16.609 5.173 29.568 1.00 79.50 172 LYS A C 1
ATOM 1449 O O . LYS A 1 172 ? -15.684 5.250 30.375 1.00 79.50 172 LYS A O 1
ATOM 1454 N N . GLY A 1 173 ? -16.502 5.614 28.316 1.00 81.62 173 GLY A N 1
ATOM 1455 C CA . GLY A 1 173 ? -15.302 6.253 27.776 1.00 81.62 173 GLY A CA 1
ATOM 1456 C C . GLY A 1 173 ? -14.212 5.249 27.395 1.00 81.62 173 GLY A C 1
ATOM 1457 O O . GLY A 1 173 ? -14.501 4.123 27.007 1.00 81.62 173 GLY A O 1
ATOM 1458 N N . GLY A 1 174 ? -12.941 5.644 27.505 1.00 80.69 174 GLY A N 1
ATOM 1459 C CA . GLY A 1 174 ? -11.797 4.855 27.012 1.00 80.69 174 GLY A CA 1
ATOM 1460 C C . GLY A 1 174 ? -11.511 3.529 27.736 1.00 80.69 174 GLY A C 1
ATOM 1461 O O . GLY A 1 174 ? -10.569 2.835 27.357 1.00 80.69 174 GLY A O 1
ATOM 1462 N N . TYR A 1 175 ? -12.295 3.200 28.764 1.00 85.50 175 TYR A N 1
ATOM 1463 C CA . TYR A 1 175 ? -12.235 1.953 29.532 1.00 85.50 175 TYR A CA 1
ATOM 1464 C C . TYR A 1 175 ? -13.519 1.128 29.403 1.00 85.50 175 TYR A C 1
ATOM 1466 O O . TYR A 1 175 ? -13.683 0.161 30.141 1.00 85.50 175 TYR A O 1
ATOM 1474 N N . ALA A 1 176 ? -14.441 1.520 28.519 1.00 86.56 176 ALA A N 1
ATOM 1475 C CA . ALA A 1 176 ? -15.671 0.782 28.276 1.00 86.56 176 ALA A CA 1
ATOM 1476 C C . ALA A 1 176 ? -15.389 -0.620 27.724 1.00 86.56 176 ALA A C 1
ATOM 1478 O O . ALA A 1 176 ? -14.306 -0.905 27.201 1.00 86.56 176 ALA A O 1
ATOM 1479 N N . LYS A 1 177 ? -16.380 -1.505 27.847 1.00 87.06 177 LYS A N 1
ATOM 1480 C CA . LYS A 1 177 ? -16.307 -2.840 27.255 1.00 87.06 177 LYS A CA 1
ATOM 1481 C C . LYS A 1 177 ? -16.139 -2.685 25.737 1.00 87.06 177 LYS A C 1
ATOM 1483 O O . LYS A 1 177 ? -16.947 -1.983 25.138 1.00 87.06 177 LYS A O 1
ATOM 1488 N N . PRO A 1 178 ? -15.123 -3.308 25.116 1.00 87.25 178 PRO A N 1
ATOM 1489 C CA . PRO A 1 178 ? -14.877 -3.125 23.692 1.00 87.25 178 PRO A CA 1
ATOM 1490 C C . PRO A 1 178 ? -16.053 -3.671 22.882 1.00 87.25 178 PRO A C 1
ATOM 1492 O O . PRO A 1 178 ? -16.362 -4.864 22.959 1.00 87.25 178 PRO A O 1
ATOM 1495 N N . GLU A 1 179 ? -16.700 -2.812 22.097 1.00 88.12 179 GLU A N 1
ATOM 1496 C CA . GLU A 1 179 ? -17.740 -3.225 21.164 1.00 88.12 179 GLU A CA 1
ATOM 1497 C C . GLU A 1 179 ? -17.170 -3.410 19.757 1.00 88.12 179 GLU A C 1
ATOM 1499 O O . GLU A 1 179 ? -16.225 -2.748 19.331 1.00 88.12 179 GLU A O 1
ATOM 1504 N N . ILE A 1 180 ? -17.799 -4.289 18.977 1.00 85.44 180 ILE A N 1
ATOM 1505 C CA . ILE A 1 180 ? -17.424 -4.519 17.573 1.00 85.44 180 ILE A CA 1
ATOM 1506 C C . ILE A 1 180 ? -17.582 -3.230 16.745 1.00 85.44 180 ILE A C 1
ATOM 1508 O O . ILE A 1 180 ? -16.853 -3.014 15.782 1.00 85.44 180 ILE A O 1
ATOM 1512 N N . LYS A 1 181 ? -18.499 -2.343 17.147 1.00 84.50 181 LYS A N 1
ATOM 1513 C CA . LYS A 1 181 ? -18.739 -1.042 16.506 1.00 84.50 181 LYS A CA 1
ATOM 1514 C C . LYS A 1 181 ? -17.589 -0.049 16.690 1.00 84.50 181 LYS A C 1
ATOM 1516 O O . LYS A 1 181 ? -17.466 0.868 15.883 1.00 84.50 181 LYS A O 1
ATOM 1521 N N . ASP A 1 182 ? -16.747 -0.237 17.705 1.00 84.38 182 ASP A N 1
ATOM 1522 C CA . ASP A 1 182 ? -15.597 0.635 17.975 1.00 84.38 182 ASP A CA 1
ATOM 1523 C C . ASP A 1 182 ? -14.388 0.301 17.093 1.00 84.38 182 ASP A C 1
ATOM 1525 O O . ASP A 1 182 ? -13.419 1.060 17.029 1.00 84.38 182 ASP A O 1
ATOM 1529 N N . ILE A 1 183 ? -14.437 -0.841 16.403 1.00 90.19 183 ILE A N 1
ATOM 1530 C CA . ILE A 1 183 ? -13.380 -1.298 15.509 1.00 90.19 183 ILE A CA 1
ATOM 1531 C C . ILE A 1 183 ? -13.382 -0.429 14.252 1.00 90.19 183 ILE A C 1
ATOM 1533 O O . ILE A 1 183 ? -14.408 -0.282 13.585 1.00 90.19 183 ILE A O 1
ATOM 1537 N N . LEU A 1 184 ? -12.211 0.091 13.882 1.00 88.94 184 LEU A N 1
ATOM 1538 C CA . LEU A 1 184 ? -12.053 1.011 12.755 1.00 88.94 184 LEU A CA 1
ATOM 1539 C C . LEU A 1 184 ? -12.611 0.462 11.430 1.00 88.94 184 LEU A C 1
ATOM 1541 O O . LEU A 1 184 ? -13.258 1.197 10.690 1.00 88.94 184 LEU A O 1
ATOM 1545 N N . TRP A 1 185 ? -12.451 -0.836 11.154 1.00 88.31 185 TRP A N 1
ATOM 1546 C CA . TRP A 1 185 ? -13.092 -1.492 10.004 1.00 88.31 185 TRP A CA 1
ATOM 1547 C C . TRP A 1 185 ? -14.614 -1.337 9.979 1.00 88.31 185 TRP A C 1
ATOM 1549 O O . TRP A 1 185 ? -15.198 -1.029 8.943 1.00 88.31 185 TRP A O 1
ATOM 1559 N N . VAL A 1 186 ? -15.263 -1.544 11.121 1.00 88.81 186 VAL A N 1
ATOM 1560 C CA . VAL A 1 186 ? -16.721 -1.473 11.242 1.00 88.81 186 VAL A CA 1
ATOM 1561 C C . VAL A 1 186 ? -17.180 -0.024 11.144 1.00 88.81 186 VAL A C 1
ATOM 1563 O O . VAL A 1 186 ? -18.163 0.266 10.464 1.00 88.81 186 VAL A O 1
ATOM 1566 N N . GLN A 1 187 ? -16.420 0.900 11.732 1.00 88.62 187 GLN A N 1
ATOM 1567 C CA . GLN A 1 187 ? -16.664 2.331 11.587 1.00 88.62 187 GLN A CA 1
ATOM 1568 C C . GLN A 1 187 ? -16.578 2.771 10.128 1.00 88.62 187 GLN A C 1
ATOM 1570 O O . GLN A 1 187 ? -17.486 3.450 9.668 1.00 88.62 187 GLN A O 1
ATOM 1575 N N . LEU A 1 188 ? -15.564 2.339 9.374 1.00 90.94 188 LEU A N 1
ATOM 1576 C CA . LEU A 1 188 ? -15.432 2.665 7.949 1.00 90.94 188 LEU A CA 1
ATOM 1577 C C . LEU A 1 188 ? -16.611 2.161 7.110 1.00 90.94 188 LEU A C 1
ATOM 1579 O O . LEU A 1 188 ? -17.036 2.851 6.189 1.00 90.94 188 LEU A O 1
ATOM 1583 N N . VAL A 1 189 ? -17.161 0.990 7.436 1.00 91.25 189 VAL A N 1
ATOM 1584 C CA . VAL A 1 189 ? -18.330 0.430 6.737 1.00 91.25 189 VAL A CA 1
ATOM 1585 C C . VAL A 1 189 ? -19.612 1.197 7.072 1.00 91.25 189 VAL A C 1
ATOM 1587 O O . VAL A 1 189 ? -20.450 1.411 6.200 1.00 91.25 189 VAL A O 1
ATOM 1590 N N . ILE A 1 190 ? -19.772 1.630 8.323 1.00 92.12 190 ILE A N 1
ATOM 1591 C CA . ILE A 1 190 ? -20.962 2.357 8.789 1.00 92.12 190 ILE A CA 1
ATOM 1592 C C . ILE A 1 190 ? -20.894 3.855 8.429 1.00 92.12 190 ILE A C 1
ATOM 1594 O O . ILE A 1 190 ? -21.928 4.508 8.294 1.00 92.12 190 ILE A O 1
ATOM 1598 N N . LEU A 1 191 ? -19.696 4.403 8.231 1.00 93.50 191 LEU A N 1
ATOM 1599 C CA . LEU A 1 191 ? -19.441 5.829 8.014 1.00 93.50 191 LEU A CA 1
ATOM 1600 C C . LEU A 1 191 ? -20.227 6.450 6.841 1.00 93.50 191 LEU A C 1
ATOM 1602 O O . LEU A 1 191 ? -20.789 7.529 7.025 1.00 93.50 191 LEU A O 1
ATOM 1606 N N . PRO A 1 192 ? -20.367 5.814 5.661 1.00 94.69 192 PRO A N 1
ATOM 1607 C CA . PRO A 1 192 ? -21.192 6.364 4.583 1.00 94.69 192 PRO A CA 1
ATOM 1608 C C . PRO A 1 192 ? -22.666 6.509 4.983 1.00 94.69 192 PRO A C 1
ATOM 1610 O O . PRO A 1 192 ? -23.326 7.494 4.642 1.00 94.69 192 PRO A O 1
ATOM 1613 N N . TYR A 1 193 ? -23.182 5.542 5.743 1.00 93.25 193 TYR A N 1
ATOM 1614 C CA . TYR A 1 193 ? -24.549 5.574 6.247 1.00 93.25 1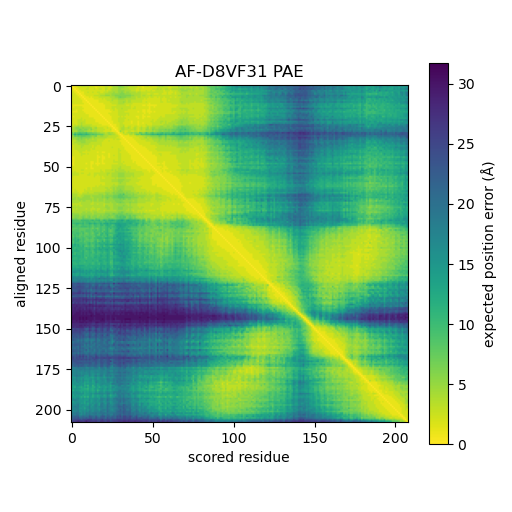93 TYR A CA 1
ATOM 1615 C C . TYR A 1 193 ? -24.735 6.678 7.298 1.00 93.25 193 TYR A C 1
ATOM 1617 O O . TYR A 1 193 ? -25.701 7.435 7.237 1.00 93.25 193 TYR A O 1
ATOM 1625 N N . THR A 1 194 ? -23.798 6.837 8.235 1.00 92.12 194 THR A N 1
ATOM 1626 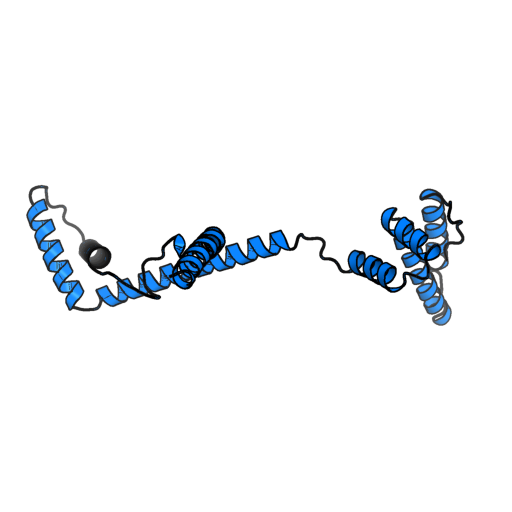C CA . THR A 1 194 ? -23.905 7.893 9.256 1.00 92.12 194 THR A CA 1
ATOM 1627 C C . THR A 1 194 ? -23.765 9.287 8.658 1.00 92.12 194 THR A C 1
ATOM 1629 O O . THR A 1 194 ? -24.510 10.182 9.052 1.00 92.12 194 THR A O 1
ATOM 1632 N N . ILE A 1 195 ? -22.878 9.472 7.676 1.00 94.25 195 ILE A N 1
ATOM 1633 C CA . ILE A 1 195 ? -22.729 10.743 6.958 1.00 94.25 195 ILE A CA 1
ATOM 1634 C C . ILE A 1 195 ? -24.003 11.079 6.185 1.00 94.25 195 ILE A C 1
ATOM 1636 O O . ILE A 1 195 ? -24.508 12.190 6.308 1.00 94.25 195 ILE A O 1
ATOM 1640 N N . SER A 1 196 ? -24.553 10.137 5.417 1.00 93.69 196 SER A N 1
ATOM 1641 C CA . SER A 1 196 ? -25.781 10.385 4.647 1.00 93.69 196 SER A CA 1
ATOM 1642 C C . SER A 1 196 ? -26.979 10.691 5.550 1.00 93.69 196 SER A C 1
ATOM 1644 O O . SER A 1 196 ? -27.717 11.641 5.286 1.00 93.69 196 SER A O 1
ATOM 1646 N N . TYR A 1 197 ? -27.127 9.966 6.660 1.00 93.94 197 TYR A N 1
ATOM 1647 C CA . TYR A 1 197 ? -28.144 10.257 7.668 1.00 93.94 197 TYR A CA 1
ATOM 1648 C C . TYR A 1 197 ? -27.966 11.651 8.289 1.00 93.94 197 TYR A C 1
ATOM 1650 O O . TYR A 1 197 ? -28.936 12.396 8.432 1.00 93.94 197 TYR A O 1
ATOM 1658 N N . TYR A 1 198 ? -26.729 12.033 8.618 1.00 94.62 198 TYR A N 1
ATOM 1659 C CA . TYR A 1 198 ? -26.418 13.354 9.163 1.00 94.62 198 TYR A CA 1
ATOM 1660 C C . TYR A 1 198 ? -26.706 14.478 8.162 1.00 94.62 198 TYR A C 1
ATOM 1662 O O . TYR A 1 198 ? -27.333 15.469 8.528 1.00 94.62 198 TYR A O 1
ATOM 1670 N N . ILE A 1 199 ? -26.320 14.309 6.893 1.00 95.50 199 ILE A N 1
ATOM 1671 C CA . ILE A 1 199 ? -26.617 15.267 5.818 1.00 95.50 199 ILE A CA 1
ATOM 1672 C C . ILE A 1 199 ? -28.127 15.431 5.658 1.00 95.50 199 ILE A C 1
ATOM 1674 O O . ILE A 1 199 ? -28.609 16.557 5.585 1.00 95.50 199 ILE A O 1
ATOM 1678 N N . TYR A 1 200 ? -28.884 14.331 5.646 1.00 94.81 200 TYR A N 1
ATOM 1679 C CA . TYR A 1 200 ? -30.343 14.386 5.573 1.00 94.81 200 TYR A CA 1
ATOM 1680 C C . TYR A 1 200 ? -30.946 15.144 6.761 1.00 94.81 200 TYR A C 1
ATOM 1682 O O . TYR A 1 200 ? -31.788 16.024 6.580 1.00 94.81 200 TYR A O 1
ATOM 1690 N N . TRP A 1 201 ? -30.500 14.830 7.978 1.00 95.62 201 TRP A N 1
ATOM 1691 C CA . TRP A 1 201 ? -30.943 15.520 9.185 1.00 95.62 201 TRP A CA 1
ATOM 1692 C C . TRP A 1 201 ? -30.624 17.021 9.134 1.00 95.62 201 TRP A C 1
ATOM 1694 O O . TRP A 1 201 ? -31.494 17.839 9.430 1.00 95.62 201 TRP A O 1
ATOM 1704 N N . TYR A 1 202 ? -29.418 17.384 8.696 1.00 94.44 202 TYR A N 1
ATOM 1705 C CA . TYR A 1 202 ? -28.969 18.770 8.583 1.00 94.44 202 TYR A CA 1
ATOM 1706 C C . TYR A 1 202 ? -29.728 19.542 7.498 1.00 94.44 202 TYR A C 1
ATOM 1708 O O . TYR A 1 202 ? -30.194 20.652 7.742 1.00 94.44 202 TYR A O 1
ATOM 1716 N N . ALA A 1 203 ? -29.942 18.935 6.328 1.00 94.56 203 ALA A N 1
ATOM 1717 C CA . ALA A 1 203 ? -30.753 19.515 5.261 1.00 94.56 203 ALA A CA 1
ATOM 1718 C C . ALA A 1 203 ? -32.202 19.740 5.717 1.00 94.56 203 ALA A C 1
ATOM 1720 O O . ALA A 1 203 ? -32.774 20.798 5.471 1.00 94.56 203 ALA A O 1
ATOM 1721 N N . ARG A 1 204 ? -32.787 18.779 6.446 1.00 92.88 204 ARG A N 1
ATOM 1722 C CA . ARG A 1 204 ? -34.120 18.924 7.047 1.00 92.88 204 ARG A CA 1
ATOM 1723 C C . ARG A 1 204 ? -34.170 20.034 8.097 1.00 92.88 204 ARG A C 1
ATOM 1725 O O . ARG A 1 204 ? -35.209 20.672 8.239 1.00 92.88 204 ARG A O 1
ATOM 1732 N N . TRP A 1 205 ? -33.093 20.225 8.854 1.00 93.94 205 TRP A N 1
ATOM 1733 C CA . TRP A 1 205 ? -32.995 21.292 9.846 1.00 93.94 205 TRP A CA 1
ATOM 1734 C C . TRP A 1 205 ? -32.892 22.673 9.187 1.00 93.94 205 TRP A C 1
ATOM 1736 O O . TRP A 1 205 ? -33.593 23.575 9.616 1.00 93.94 205 TRP A O 1
ATOM 1746 N N . LEU A 1 206 ? -32.102 22.818 8.116 1.00 92.81 206 LEU A N 1
ATOM 1747 C CA . LEU A 1 206 ? -31.972 24.074 7.361 1.00 92.81 206 LEU A CA 1
ATOM 1748 C C . LEU A 1 206 ? -33.244 24.485 6.605 1.00 92.81 206 LEU A C 1
ATOM 1750 O O . LEU A 1 206 ? -33.428 25.663 6.319 1.00 92.81 206 LEU A O 1
ATOM 1754 N N . TRP A 1 207 ? -34.098 23.523 6.245 1.00 84.88 207 TRP A N 1
ATOM 1755 C CA . TRP A 1 207 ? -35.373 23.783 5.567 1.00 84.88 207 TRP A CA 1
ATOM 1756 C C . TRP A 1 207 ? -36.547 24.089 6.511 1.00 84.88 207 TRP A C 1
ATOM 1758 O O . TRP A 1 207 ? -37.669 24.272 6.036 1.00 84.88 207 TRP A O 1
ATOM 1768 N N . LYS A 1 208 ? -36.313 24.117 7.825 1.00 67.06 208 LYS A N 1
ATOM 1769 C CA . LYS A 1 208 ? -37.267 24.581 8.838 1.00 67.06 208 LYS A CA 1
ATOM 1770 C C . LYS A 1 208 ? -36.924 25.993 9.286 1.00 67.06 208 LYS A C 1
ATOM 1772 O O . LYS A 1 208 ? -37.893 26.724 9.577 1.00 67.06 208 LYS A O 1
#

Organism: NCBI:txid33423

Foldseek 3Di:
DLPDDLPDDLVSLVVSLVVLLVVLPLVVDDDPVSSVVSVVSNVVSVVVSVQCNDPVSSVLVVVCVVCVVPVVVSVCVVCCVVPPDPDDVVVVVVVVLVVVLVVLLVQLQVLLVVVLVVLCPDVVLLVVLVVVVVVVCVVVVPDDDDDDDPVVVVVVSSVSSSVSCVVPDQDDDSNGDDDPCVGPVNCVVCVVVVVVVVVVVVVVVVVD

pLDDT: mean 87.02, std 10.75, range [46.59, 97.31]